Protein AF-0000000078587078 (afdb_homodimer)

Solvent-accessible surface area (backbone atoms only — not comparable to full-atom values): 9819 Å² total; per-residue (Å²): 112,42,38,38,27,34,33,58,56,72,45,43,67,45,70,65,42,45,52,52,47,54,57,50,47,64,71,68,67,45,47,34,34,34,36,31,28,26,34,14,86,58,66,44,80,47,73,45,94,84,58,29,36,40,41,34,35,34,24,43,98,86,47,47,40,4,23,31,38,38,34,42,56,86,47,61,82,29,54,73,47,77,46,68,77,47,33,44,28,24,39,35,36,31,56,45,61,125,112,42,39,38,28,33,33,58,56,73,44,44,68,45,70,65,40,43,51,51,45,54,58,49,47,64,72,69,66,41,44,34,33,34,36,31,29,28,34,15,86,58,64,44,78,48,73,47,95,85,59,29,38,39,40,36,36,34,25,42,97,85,48,44,39,4,21,32,38,38,33,49,48,87,45,63,83,31,55,73,48,77,45,67,79,47,33,44,28,26,39,34,37,32,57,44,61,125

pLDDT: mean 90.26, std 12.07, range [45.16, 98.56]

Foldseek 3Di:
DFFEEEDELLEQADPVSVVVVVVVCVVVDGQKYKYKFHLHQDWDWDADPQGKIKTWDHADPVSGMTIIMIGHDPQVVFWDDWDDPDSHDIDTDGRDDD/DFFEEEDELLEQADPVSVVVVVVVCVVVDGQKYKYKFHLHQDWDWDADPQGKTKTWDHAPPVSGMTIIMIGRDPQVVFWDDWDDPDSHDIDTDGRDDD

Radius of gyration: 15.42 Å; Cα contacts (8 Å, |Δi|>4): 517; chains: 2; bounding box: 43×39×33 Å

Nearest PDB structures (foldseek):
  2v0r-assembly2_B  TM=5.988E-01  e=9.730E-03  Homo sapiens
  8uw3-assembly1_A  TM=6.242E-01  e=3.300E-02  Homo sapiens
  8igi-assembly2_B  TM=6.785E-01  e=5.886E-02  Helicobacter pylori 26695
  5cfe-assembly1_A  TM=6.724E-01  e=1.358E-01  Bacillus subtilis subsp. subtilis str. 168
  2oap-assembly1_2  TM=5.029E-01  e=5.237E-01  Archaeoglobus fulgidus DSM 4304

Secondary structure (DSSP, 8-state):
-EEEEEEE-S---SHHHHHHHHHHHHHHT-SEEEEE----SS-EEEE-TTS-EEEE----TTS---EEEEE-SSGGGGEEEEEEEETTEEEEEE----/-EEEEEEE-S---SHHHHHHHHHHHHHHT-SEEEEE----SS-EEEE-TTS-EEEE----TTS---EEEEE-SSGGGGEEEEEEEETTEEEEEE----

InterPro domains:
  IPR036691 Endonuclease/exonuclease/phosphatase superfamily [SSF56219] (2-78)

Organism: NCBI:txid53326

Structure (mmCIF, N/CA/C/O backbone):
data_AF-0000000078587078-model_v1
#
loop_
_entity.id
_entity.type
_entity.pdbx_description
1 polymer 'Endonuclease/exonuclease/phosphatase domain-containing protein'
#
loop_
_atom_site.group_PDB
_atom_site.id
_atom_site.type_symbol
_atom_site.label_atom_id
_atom_site.label_alt_id
_atom_site.label_comp_id
_atom_site.label_asym_id
_atom_site.label_entity_id
_atom_site.label_seq_id
_atom_site.pdbx_PDB_ins_code
_atom_site.Cartn_x
_atom_site.Cartn_y
_atom_site.Cartn_z
_atom_site.occupancy
_atom_site.B_iso_or_equiv
_atom_site.auth_seq_id
_atom_site.auth_comp_id
_atom_site.auth_asym_id
_atom_site.auth_atom_id
_atom_site.pdbx_PDB_model_num
ATOM 1 N N . MET A 1 1 ? 17.062 3.178 -9.156 1 77.25 1 MET A N 1
ATOM 2 C CA . MET A 1 1 ? 15.742 3.654 -8.742 1 77.25 1 MET A CA 1
ATOM 3 C C . MET A 1 1 ? 14.781 2.488 -8.547 1 77.25 1 MET A C 1
ATOM 5 O O . MET A 1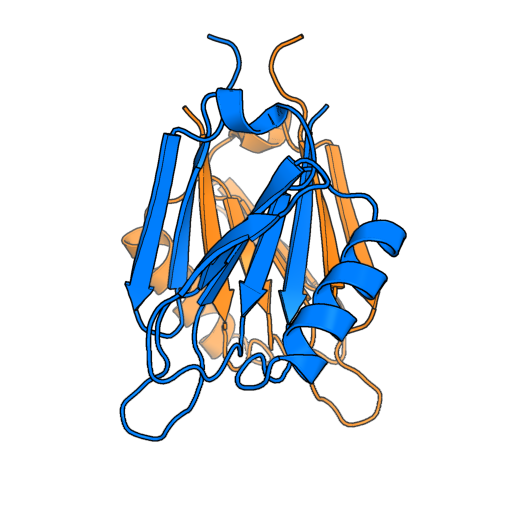 1 ? 14.844 1.497 -9.281 1 77.25 1 MET A O 1
ATOM 9 N N . MET A 1 2 ? 14.109 2.592 -7.457 1 82.75 2 MET A N 1
ATOM 10 C CA . MET A 1 2 ? 13.109 1.564 -7.195 1 82.75 2 MET A CA 1
ATOM 11 C C . MET A 1 2 ? 11.703 2.146 -7.266 1 82.75 2 MET A C 1
ATOM 13 O O . MET A 1 2 ? 11.445 3.225 -6.73 1 82.75 2 MET A O 1
ATOM 17 N N . THR A 1 3 ? 10.828 1.423 -8.078 1 89.81 3 THR A N 1
ATOM 18 C CA . THR A 1 3 ? 9.438 1.849 -8.203 1 89.81 3 THR A CA 1
ATOM 19 C C . THR A 1 3 ? 8.523 0.988 -7.332 1 89.81 3 THR A C 1
ATOM 21 O O . THR A 1 3 ? 8.492 -0.236 -7.477 1 89.81 3 THR A O 1
ATOM 24 N N . ILE A 1 4 ? 7.793 1.682 -6.453 1 90.81 4 ILE A N 1
ATOM 25 C CA . ILE A 1 4 ? 6.875 0.985 -5.562 1 90.81 4 ILE A CA 1
ATOM 26 C C . ILE A 1 4 ? 5.449 1.479 -5.801 1 90.81 4 ILE A C 1
ATOM 28 O O . ILE A 1 4 ? 5.219 2.682 -5.945 1 90.81 4 ILE A O 1
ATOM 32 N N . CYS A 1 5 ? 4.496 0.54 -5.867 1 94.69 5 CYS A N 1
ATOM 33 C CA . CYS A 1 5 ? 3.102 0.92 -6.074 1 94.69 5 CYS A CA 1
ATOM 34 C C . CYS A 1 5 ? 2.219 0.384 -4.953 1 94.69 5 CYS A C 1
ATOM 36 O O . CYS A 1 5 ? 2.547 -0.628 -4.328 1 94.69 5 CYS A O 1
ATOM 38 N N . THR A 1 6 ? 1.211 1.109 -4.664 1 96.75 6 THR A N 1
ATOM 39 C CA . THR A 1 6 ? 0.095 0.567 -3.896 1 96.75 6 THR A CA 1
ATOM 40 C C . THR A 1 6 ? -1.095 0.276 -4.809 1 96.75 6 THR A C 1
ATOM 42 O O . THR A 1 6 ? -1.364 1.028 -5.746 1 96.75 6 THR A O 1
ATOM 45 N N . PHE A 1 7 ? -1.77 -0.79 -4.523 1 97.25 7 PHE A N 1
ATOM 46 C CA . PHE A 1 7 ? -2.883 -1.215 -5.363 1 97.25 7 PHE A CA 1
ATOM 47 C C . PHE A 1 7 ? -4.016 -1.785 -4.516 1 97.25 7 PHE A C 1
ATOM 49 O O . PHE A 1 7 ? -3.834 -2.793 -3.828 1 97.25 7 PHE A O 1
ATOM 56 N N . ASN A 1 8 ? -5.094 -1.09 -4.477 1 97.5 8 ASN A N 1
ATOM 57 C CA . ASN A 1 8 ? -6.305 -1.699 -3.939 1 97.5 8 ASN A CA 1
ATOM 58 C C . ASN A 1 8 ? -6.895 -2.723 -4.906 1 97.5 8 ASN A C 1
ATOM 60 O O . ASN A 1 8 ? -7.484 -2.354 -5.922 1 97.5 8 ASN A O 1
ATOM 64 N N . ALA A 1 9 ? -6.789 -3.951 -4.527 1 97.44 9 ALA A N 1
ATOM 65 C CA . ALA A 1 9 ? -7.078 -5.043 -5.457 1 97.44 9 ALA A CA 1
ATOM 66 C C . ALA A 1 9 ? -8.562 -5.375 -5.469 1 97.44 9 ALA A C 1
ATOM 68 O O . ALA A 1 9 ? -9.031 -6.145 -6.312 1 97.44 9 ALA A O 1
ATOM 69 N N . LEU A 1 10 ? -9.352 -4.852 -4.523 1 95.75 10 LEU A N 1
ATOM 70 C CA . LEU A 1 10 ? -10.781 -5.094 -4.348 1 95.75 10 LEU A CA 1
ATOM 71 C C . LEU A 1 10 ? -11.031 -6.512 -3.84 1 95.75 10 LEU A C 1
ATOM 73 O O . LEU A 1 10 ? -11.727 -6.703 -2.844 1 95.75 10 LEU A O 1
ATOM 77 N N . THR A 1 11 ? -10.547 -7.52 -4.523 1 97.44 11 THR A N 1
ATOM 78 C CA . THR A 1 11 ? -10.602 -8.906 -4.07 1 97.44 11 THR A CA 1
ATOM 79 C C . THR A 1 11 ? -9.547 -9.75 -4.781 1 97.44 11 THR A C 1
ATOM 81 O O . THR A 1 11 ? -9.273 -9.539 -5.965 1 97.44 11 THR A O 1
ATOM 84 N N . LEU A 1 12 ? -8.969 -10.727 -4.012 1 98.25 12 LEU A N 1
ATOM 85 C CA . LEU A 1 12 ? -8.055 -11.711 -4.59 1 98.25 12 LEU A CA 1
ATOM 86 C C . LEU A 1 12 ? -8.391 -13.109 -4.094 1 98.25 12 LEU A C 1
ATOM 88 O O . LEU A 1 12 ? -7.496 -13.922 -3.848 1 98.25 12 LEU A O 1
ATOM 92 N N . VAL A 1 13 ? -9.625 -13.312 -3.932 1 97.44 13 VAL A N 1
ATOM 93 C CA . VAL A 1 13 ? -10.094 -14.57 -3.369 1 97.44 13 VAL A CA 1
ATOM 94 C C . VAL A 1 13 ? -9.984 -15.672 -4.418 1 97.44 13 VAL A C 1
ATOM 96 O O . VAL A 1 13 ? -9.586 -16.797 -4.102 1 97.44 13 VAL A O 1
ATOM 99 N N . SER A 1 14 ? -10.258 -15.359 -5.637 1 97.31 14 SER A N 1
ATOM 100 C CA . SER A 1 14 ? -10.328 -16.375 -6.672 1 97.31 14 SER A CA 1
ATOM 101 C C . SER A 1 14 ? -9.062 -16.406 -7.52 1 97.31 14 SER A C 1
ATOM 103 O O . SER A 1 14 ? -8.328 -15.414 -7.566 1 97.31 14 SER A O 1
ATOM 105 N N . GLU A 1 15 ? -8.898 -17.531 -8.234 1 96.31 15 GLU A N 1
ATOM 106 C CA . GLU A 1 15 ? -7.797 -17.625 -9.195 1 96.31 15 GLU A CA 1
ATOM 107 C C . GLU A 1 15 ? -7.957 -16.594 -10.312 1 96.31 15 GLU A C 1
ATOM 109 O O . GLU A 1 15 ? -6.973 -16.016 -10.773 1 96.31 15 GLU A O 1
ATOM 114 N N . ALA A 1 16 ? -9.125 -16.406 -10.672 1 97.56 16 ALA A N 1
ATOM 115 C CA . ALA A 1 16 ? -9.398 -15.445 -11.734 1 97.56 16 ALA A CA 1
ATOM 116 C C . ALA A 1 16 ? -8.969 -14.039 -11.32 1 97.56 16 ALA A C 1
ATOM 118 O O . ALA A 1 16 ? -8.398 -13.297 -12.117 1 97.56 16 ALA A O 1
ATOM 119 N N . SER A 1 17 ? -9.32 -13.672 -10.102 1 97.75 17 SER A N 1
ATOM 120 C CA . SER A 1 17 ? -8.93 -12.344 -9.641 1 97.75 17 SER A CA 1
ATOM 121 C C . SER A 1 17 ? -7.418 -12.219 -9.516 1 97.75 17 SER A C 1
ATOM 123 O O . SER A 1 17 ? -6.859 -11.141 -9.734 1 97.75 17 SER A O 1
ATOM 125 N N . ILE A 1 18 ? -6.73 -13.258 -9.203 1 97.5 18 ILE A N 1
ATOM 126 C CA . ILE A 1 18 ? -5.273 -13.25 -9.133 1 97.5 18 ILE A CA 1
ATOM 127 C C . ILE A 1 18 ? -4.695 -13.109 -10.539 1 97.5 18 ILE A C 1
ATOM 129 O O . ILE A 1 18 ? -3.742 -12.359 -10.75 1 97.5 18 ILE A O 1
ATOM 133 N N . GLU A 1 19 ? -5.266 -13.844 -11.445 1 96.56 19 GLU A N 1
ATOM 134 C CA . GLU A 1 19 ? -4.828 -13.703 -12.828 1 96.56 19 GLU A CA 1
ATOM 135 C C . GLU A 1 19 ? -5.008 -12.266 -13.32 1 96.56 19 GLU A C 1
ATOM 137 O O . GLU A 1 19 ? -4.137 -11.719 -14 1 96.56 19 GLU A O 1
ATOM 142 N N . ASP A 1 20 ? -6.117 -11.703 -12.984 1 97 20 ASP A N 1
ATOM 143 C CA . ASP A 1 20 ? -6.371 -10.312 -13.336 1 97 20 ASP A CA 1
ATOM 144 C C . ASP A 1 20 ? -5.32 -9.391 -12.727 1 97 20 ASP A C 1
ATOM 146 O O . ASP A 1 20 ? -4.84 -8.461 -13.383 1 97 20 ASP A O 1
ATOM 150 N N . LEU A 1 21 ? -4.992 -9.609 -11.484 1 97.06 21 LEU A N 1
ATOM 151 C CA . LEU A 1 21 ? -3.93 -8.852 -10.836 1 97.06 21 LEU A CA 1
ATOM 152 C C . LEU A 1 21 ? -2.631 -8.938 -11.633 1 97.06 21 LEU A C 1
ATOM 154 O O . LEU A 1 21 ? -1.973 -7.926 -11.875 1 97.06 21 LEU A O 1
ATOM 158 N N . MET A 1 22 ? -2.277 -10.117 -12.039 1 94.69 22 MET A N 1
ATOM 159 C CA . MET A 1 22 ? -1.015 -10.32 -12.734 1 94.69 22 MET A CA 1
ATOM 160 C C . MET A 1 22 ? -1.001 -9.562 -14.062 1 94.69 22 MET A C 1
ATOM 162 O O . MET A 1 22 ? 0.011 -8.969 -14.43 1 94.69 22 MET A O 1
ATOM 166 N N . VAL A 1 23 ? -2.096 -9.625 -14.711 1 94.31 23 VAL A N 1
ATOM 167 C CA . VAL A 1 23 ? -2.205 -8.906 -15.977 1 94.31 23 VAL A CA 1
ATOM 168 C C . VAL A 1 23 ? -2.053 -7.406 -15.727 1 94.31 23 VAL A C 1
ATOM 170 O O . VAL A 1 23 ? -1.302 -6.727 -16.422 1 94.31 23 VAL A O 1
ATOM 173 N N . GLN A 1 24 ? -2.717 -6.883 -14.742 1 94.19 24 GLN A N 1
ATOM 174 C CA . GLN A 1 2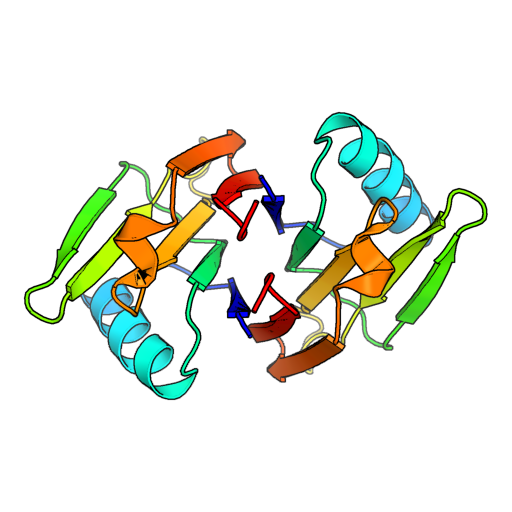4 ? -2.652 -5.461 -14.422 1 94.19 24 GLN A CA 1
ATOM 175 C C . GLN A 1 24 ? -1.26 -5.07 -13.93 1 94.19 24 GLN A C 1
ATOM 177 O O . GLN A 1 24 ? -0.742 -4.012 -14.297 1 94.19 24 GLN A O 1
ATOM 182 N N . ALA A 1 25 ? -0.667 -5.902 -13.094 1 92.94 25 ALA A N 1
ATOM 183 C CA . ALA A 1 25 ? 0.655 -5.637 -12.539 1 92.94 25 ALA A CA 1
ATOM 184 C C . ALA A 1 25 ? 1.687 -5.434 -13.641 1 92.94 25 ALA A C 1
ATOM 186 O O . ALA A 1 25 ? 2.568 -4.578 -13.531 1 92.94 25 ALA A O 1
ATOM 187 N N . ARG A 1 26 ? 1.598 -6.156 -14.633 1 90.5 26 ARG A N 1
ATOM 188 C CA . ARG A 1 26 ? 2.537 -6.055 -15.75 1 90.5 26 ARG A CA 1
ATOM 189 C C . ARG A 1 26 ? 2.369 -4.734 -16.484 1 90.5 26 ARG A C 1
ATOM 191 O O . ARG A 1 26 ? 3.342 -4.168 -16.984 1 90.5 26 ARG A O 1
ATOM 198 N N . LYS A 1 27 ? 1.173 -4.281 -16.484 1 92.38 27 LYS A N 1
ATOM 199 C CA . LYS A 1 27 ? 0.91 -2.994 -17.109 1 92.38 27 LYS A CA 1
ATOM 200 C C . LYS A 1 27 ? 1.407 -1.84 -16.25 1 92.38 27 LYS A C 1
ATOM 202 O O . LYS A 1 27 ? 1.85 -0.813 -16.766 1 92.38 27 LYS A O 1
ATOM 207 N N . ILE A 1 28 ? 1.292 -1.986 -14.977 1 88.56 28 ILE A N 1
ATOM 208 C CA . ILE A 1 28 ? 1.693 -0.953 -14.023 1 88.56 28 ILE A CA 1
ATOM 209 C C . ILE A 1 28 ? 3.215 -0.826 -14.016 1 88.56 28 ILE A C 1
ATOM 211 O O . ILE A 1 28 ? 3.752 0.271 -13.844 1 88.56 28 ILE A O 1
ATOM 215 N N . SER A 1 29 ? 3.986 -1.862 -14.211 1 88 29 SER A N 1
ATOM 216 C CA . SER A 1 29 ? 5.438 -1.94 -14.336 1 88 29 SER A CA 1
ATOM 217 C C . SER A 1 29 ? 6.137 -1.363 -13.109 1 88 29 SER A C 1
ATOM 219 O O . SER A 1 29 ? 6.918 -0.418 -13.219 1 88 29 SER A O 1
ATOM 221 N N . CYS A 1 30 ? 5.844 -1.944 -11.977 1 91.06 30 CYS A N 1
ATOM 222 C CA . CYS A 1 30 ? 6.516 -1.581 -10.734 1 91.06 30 CYS A CA 1
ATOM 223 C C . CYS A 1 30 ? 7.379 -2.73 -10.227 1 91.06 30 CYS A C 1
ATOM 225 O O . CYS A 1 30 ? 7.121 -3.893 -10.539 1 91.06 30 CYS A O 1
ATOM 227 N N . ASP A 1 31 ? 8.406 -2.301 -9.438 1 90 31 ASP A N 1
ATOM 228 C CA . ASP A 1 31 ? 9.273 -3.32 -8.852 1 90 31 ASP A CA 1
ATOM 229 C C . ASP A 1 31 ? 8.57 -4.062 -7.719 1 90 31 ASP A C 1
ATOM 231 O O . ASP A 1 31 ? 8.727 -5.273 -7.574 1 90 31 ASP A O 1
ATOM 235 N N . VAL A 1 32 ? 7.836 -3.338 -6.91 1 92 32 VAL A N 1
ATOM 236 C CA . VAL A 1 32 ? 7.094 -3.869 -5.773 1 92 32 VAL A CA 1
ATOM 237 C C . VAL A 1 32 ? 5.691 -3.266 -5.742 1 92 32 VAL A C 1
ATOM 239 O O . VAL A 1 32 ? 5.523 -2.061 -5.938 1 92 32 VAL A O 1
ATOM 242 N N . ILE A 1 33 ? 4.699 -4.125 -5.547 1 95.12 33 ILE A N 1
ATOM 243 C CA . ILE A 1 33 ? 3.324 -3.65 -5.422 1 95.12 33 ILE A CA 1
ATOM 244 C C . ILE A 1 33 ? 2.754 -4.07 -4.066 1 95.12 33 ILE A C 1
ATOM 246 O O . ILE A 1 33 ? 2.602 -5.262 -3.793 1 95.12 33 ILE A O 1
ATOM 250 N N . GLY A 1 34 ? 2.48 -3.072 -3.184 1 96.38 34 GLY A N 1
ATOM 251 C CA . GLY A 1 34 ? 1.689 -3.338 -1.992 1 96.38 34 GLY A CA 1
ATOM 252 C C . GLY A 1 34 ? 0.208 -3.49 -2.281 1 96.38 34 GLY A C 1
ATOM 253 O O . GLY A 1 34 ? -0.393 -2.635 -2.936 1 96.38 34 GLY A O 1
ATOM 254 N N . LEU A 1 35 ? -0.365 -4.516 -1.8 1 98.12 35 LEU A N 1
ATOM 255 C CA . LEU A 1 35 ? -1.751 -4.852 -2.107 1 98.12 35 LEU A CA 1
ATOM 256 C C . LEU A 1 35 ? -2.639 -4.676 -0.879 1 98.12 35 LEU A C 1
ATOM 258 O O . LEU A 1 35 ? -2.227 -4.988 0.24 1 98.12 35 LEU A O 1
ATOM 262 N N . THR A 1 36 ? -3.863 -4.191 -1.101 1 98.31 36 THR A N 1
ATOM 263 C CA . THR A 1 36 ? -4.871 -4.121 -0.05 1 98.31 36 THR A CA 1
ATOM 264 C C . THR A 1 36 ? -6.211 -4.652 -0.552 1 98.31 36 THR A C 1
ATOM 266 O O . THR A 1 36 ? -6.391 -4.867 -1.753 1 98.31 36 THR A O 1
ATOM 269 N N . GLU A 1 37 ? -7.133 -4.93 0.363 1 97.88 37 GLU A N 1
ATOM 270 C CA . GLU A 1 37 ? -8.453 -5.484 0.081 1 97.88 37 GLU A CA 1
ATOM 271 C C . GLU A 1 37 ? -8.344 -6.785 -0.712 1 97.88 37 GLU A C 1
ATOM 273 O O . GLU A 1 37 ? -9.008 -6.945 -1.737 1 97.88 37 GLU A O 1
ATOM 278 N N . THR A 1 38 ? -7.473 -7.664 -0.265 1 98.5 38 THR A N 1
ATOM 279 C CA . THR A 1 38 ? -7.328 -8.953 -0.935 1 98.5 38 THR A CA 1
ATOM 280 C C . THR A 1 38 ? -8.477 -9.883 -0.568 1 98.5 38 THR A C 1
ATOM 282 O O . THR A 1 38 ? -8.828 -10.781 -1.34 1 98.5 38 THR A O 1
ATOM 285 N N . ARG A 1 39 ? -9.016 -9.789 0.642 1 98.38 39 ARG A N 1
ATOM 286 C CA . ARG A 1 39 ? -10.227 -10.43 1.146 1 98.38 39 ARG A CA 1
ATOM 287 C C . ARG A 1 39 ? -10.062 -11.945 1.2 1 98.38 39 ARG A C 1
ATOM 289 O O . ARG A 1 39 ? -11.047 -12.688 1.128 1 98.38 39 ARG A O 1
ATOM 296 N N . ARG A 1 40 ? -8.805 -12.297 1.399 1 97.75 40 ARG A N 1
ATOM 297 C CA . ARG A 1 40 ? -8.539 -13.727 1.441 1 97.75 40 ARG A CA 1
ATOM 298 C C . ARG A 1 40 ? -8.727 -14.281 2.85 1 97.75 40 ARG A C 1
ATOM 300 O O . ARG A 1 40 ? -8.32 -13.648 3.83 1 97.75 40 ARG A O 1
ATOM 307 N N . HIS A 1 41 ? -9.273 -15.461 2.887 1 97.12 41 HIS A N 1
ATOM 308 C CA . HIS A 1 41 ? -9.438 -16.109 4.184 1 97.12 41 HIS A CA 1
ATOM 309 C C . HIS A 1 41 ? -8.211 -16.938 4.539 1 97.12 41 HIS A C 1
ATOM 311 O O . HIS A 1 41 ? -7.957 -17.203 5.719 1 97.12 41 HIS A O 1
ATOM 317 N N . ARG A 1 42 ? -7.516 -17.391 3.559 1 97.25 42 ARG A N 1
ATOM 318 C CA . ARG A 1 42 ? -6.293 -18.172 3.742 1 97.25 42 ARG A CA 1
ATOM 319 C C . ARG A 1 42 ? -5.098 -17.469 3.111 1 97.25 42 ARG A C 1
ATOM 321 O O . ARG A 1 42 ? -5.211 -16.891 2.031 1 97.25 42 ARG A O 1
ATOM 328 N N . PRO A 1 43 ? -3.988 -17.5 3.848 1 97.38 43 PRO A N 1
ATOM 329 C CA . PRO A 1 43 ? -2.811 -16.875 3.248 1 97.38 43 PRO A CA 1
ATOM 330 C C . PRO A 1 43 ? -2.344 -17.578 1.979 1 97.38 43 PRO A C 1
ATOM 332 O O . PRO A 1 43 ? -2.709 -18.734 1.746 1 97.38 43 PRO A O 1
ATOM 335 N N . LEU A 1 44 ? -1.584 -16.859 1.128 1 96.94 44 LEU A N 1
ATOM 336 C CA . LEU A 1 44 ? -1.034 -17.422 -0.101 1 96.94 44 LEU A CA 1
ATOM 337 C C . LEU A 1 44 ? 0.404 -16.969 -0.314 1 96.94 44 LEU A C 1
ATOM 339 O O . LEU A 1 44 ? 0.712 -15.789 -0.15 1 96.94 44 LEU A O 1
ATOM 343 N N . ASN A 1 45 ? 1.325 -17.859 -0.502 1 94.62 45 ASN A N 1
ATOM 344 C CA . ASN A 1 45 ? 2.656 -17.594 -1.045 1 94.62 45 ASN A CA 1
ATOM 345 C C . ASN A 1 45 ? 2.871 -18.344 -2.363 1 94.62 45 ASN A C 1
ATOM 347 O O . ASN A 1 45 ? 2.805 -19.562 -2.408 1 94.62 45 ASN A O 1
ATOM 351 N N . ALA A 1 46 ? 3.084 -17.547 -3.359 1 92.81 46 ALA A N 1
ATOM 352 C CA . ALA A 1 46 ? 3.203 -18.172 -4.68 1 92.81 46 ALA A CA 1
ATOM 353 C C . ALA A 1 46 ? 4.3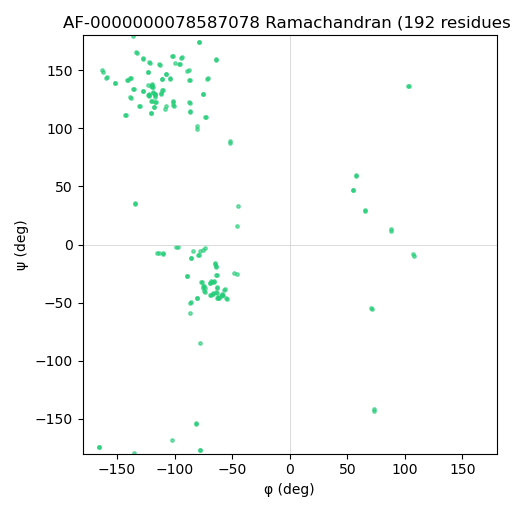44 -17.547 -5.477 1 92.81 46 ALA A C 1
ATOM 355 O O . ALA A 1 46 ? 4.602 -16.344 -5.359 1 92.81 46 ALA A O 1
ATOM 356 N N . THR A 1 47 ? 5.043 -18.375 -6.242 1 91 47 THR A N 1
ATOM 357 C CA . THR A 1 47 ? 6.008 -17.938 -7.242 1 91 47 THR A CA 1
ATOM 358 C C . THR A 1 47 ? 5.57 -18.359 -8.641 1 91 47 THR A C 1
ATOM 360 O O . THR A 1 47 ? 5.273 -19.531 -8.883 1 91 47 THR A O 1
ATOM 363 N N . PHE A 1 48 ? 5.547 -17.422 -9.43 1 89.19 48 PHE A N 1
ATOM 364 C CA . PHE A 1 48 ? 5.086 -17.688 -10.789 1 89.19 48 PHE A CA 1
ATOM 365 C C . PHE A 1 48 ? 6.262 -18 -11.711 1 89.19 48 PHE A C 1
ATOM 367 O O . PHE A 1 48 ? 7.406 -17.672 -11.391 1 89.19 48 PHE A O 1
ATOM 374 N N . ASP A 1 49 ? 5.961 -18.625 -12.852 1 86.56 49 ASP A N 1
ATOM 375 C CA . ASP A 1 49 ? 7 -19.047 -13.789 1 86.56 49 ASP A CA 1
ATOM 376 C C . ASP A 1 49 ? 7.738 -17.828 -14.359 1 86.56 49 ASP A C 1
ATOM 378 O O . ASP A 1 49 ? 8.922 -17.922 -14.703 1 86.56 49 ASP A O 1
ATOM 382 N N . THR A 1 50 ? 7.078 -16.766 -14.375 1 84.56 50 THR A N 1
ATOM 383 C CA . THR A 1 50 ? 7.648 -15.539 -14.945 1 84.56 50 THR A CA 1
ATOM 384 C C . THR A 1 50 ? 8.602 -14.883 -13.953 1 84.56 50 THR A C 1
ATOM 386 O O . THR A 1 50 ? 9.289 -13.914 -14.297 1 84.56 50 THR A O 1
ATOM 389 N N . GLY A 1 51 ? 8.688 -15.312 -12.703 1 84.38 51 GLY A N 1
ATOM 390 C CA . GLY A 1 51 ? 9.617 -14.812 -11.711 1 84.38 51 GLY A CA 1
ATOM 391 C C . GLY A 1 51 ? 8.961 -13.945 -10.648 1 84.38 51 GLY A C 1
ATOM 392 O O . GLY A 1 51 ? 9.578 -13.609 -9.641 1 84.38 51 GLY A O 1
ATOM 393 N N . GLU A 1 52 ? 7.684 -13.625 -10.859 1 90.06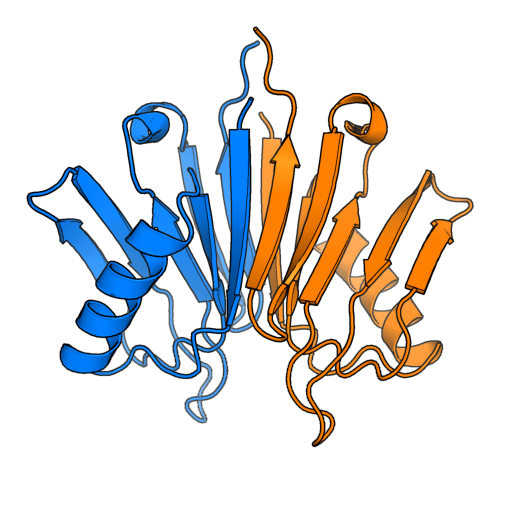 52 GLU A N 1
ATOM 394 C CA . GLU A 1 52 ? 6.973 -12.82 -9.875 1 90.06 52 GLU A CA 1
ATOM 395 C C . GLU A 1 52 ? 6.672 -13.625 -8.617 1 90.06 52 GLU A C 1
ATOM 397 O O . GLU A 1 52 ? 6.398 -14.828 -8.695 1 90.06 52 GLU A O 1
ATOM 402 N N . GLU A 1 53 ? 6.758 -12.977 -7.469 1 92.12 53 GLU A N 1
ATOM 403 C CA . GLU A 1 53 ? 6.391 -13.586 -6.191 1 92.12 53 GLU A CA 1
ATOM 404 C C . GLU A 1 53 ? 5.242 -12.828 -5.531 1 92.12 53 GLU A C 1
ATOM 406 O O . GLU A 1 53 ? 5.266 -11.594 -5.453 1 92.12 53 GLU A O 1
ATOM 411 N N . LEU A 1 54 ? 4.305 -13.625 -5.129 1 94.81 54 LEU A N 1
ATOM 412 C CA . LEU A 1 54 ? 3.096 -13.062 -4.535 1 94.81 54 LEU A CA 1
ATOM 413 C C . LEU A 1 54 ? 2.902 -13.57 -3.109 1 94.81 54 LEU A C 1
ATOM 415 O O . LEU A 1 54 ? 2.893 -14.781 -2.877 1 94.81 54 LEU A O 1
ATOM 419 N N . PHE A 1 55 ? 2.807 -12.625 -2.152 1 96.38 55 PHE A N 1
ATOM 420 C CA . PHE A 1 55 ? 2.459 -12.938 -0.771 1 96.38 55 PHE A CA 1
ATOM 421 C C . PHE A 1 55 ? 1.136 -12.281 -0.386 1 96.38 55 PHE A C 1
ATOM 423 O O . PHE A 1 55 ? 0.975 -11.07 -0.515 1 96.38 55 PHE A O 1
ATOM 430 N N . LEU A 1 56 ? 0.156 -13.07 0.046 1 97.94 56 LEU A N 1
ATOM 431 C CA . LEU A 1 56 ? -1.137 -12.57 0.493 1 97.94 56 LEU A CA 1
ATOM 432 C C . LEU A 1 56 ? -1.425 -13 1.927 1 97.94 56 LEU A C 1
ATOM 434 O O . LEU A 1 56 ? -1.316 -14.188 2.256 1 97.94 56 LEU A O 1
ATOM 438 N N . GLY A 1 57 ? -1.768 -12 2.766 1 98.06 57 GLY A N 1
ATOM 439 C CA . GLY A 1 57 ? -2.262 -12.312 4.098 1 98.06 57 GLY A CA 1
ATOM 440 C C . GLY A 1 57 ? -3.732 -12.68 4.117 1 98.06 57 GLY A C 1
ATOM 441 O O . GLY A 1 57 ? -4.254 -13.234 3.145 1 98.06 57 GLY A O 1
ATOM 442 N N . THR A 1 58 ? -4.324 -12.422 5.34 1 98 58 THR A N 1
ATOM 443 C CA . THR A 1 58 ? -5.719 -12.82 5.492 1 98 58 THR A CA 1
ATOM 444 C C . THR A 1 58 ? -6.586 -11.609 5.836 1 98 58 THR A C 1
ATOM 446 O O . THR A 1 58 ? -6.102 -10.633 6.402 1 98 58 THR A O 1
ATOM 449 N N . CYS A 1 59 ? -7.859 -11.789 5.5 1 97.81 59 CYS A N 1
ATOM 450 C CA . CYS A 1 59 ? -8.852 -10.773 5.84 1 97.81 59 CYS A CA 1
ATOM 451 C C . CYS A 1 59 ? -9.258 -10.883 7.305 1 97.81 59 CYS A C 1
ATOM 453 O O . CYS A 1 59 ? -8.766 -11.75 8.031 1 97.81 59 CYS A O 1
ATOM 455 N N . ASP A 1 60 ? -10.039 -9.961 7.711 1 96.5 60 ASP A N 1
ATOM 456 C CA . ASP A 1 60 ? -10.539 -10.023 9.086 1 96.5 60 ASP A CA 1
ATOM 457 C C . ASP A 1 60 ? -11.672 -11.047 9.211 1 96.5 60 ASP A C 1
ATOM 459 O O . ASP A 1 60 ? -11.945 -11.797 8.266 1 96.5 60 ASP A O 1
ATOM 463 N N . SER A 1 61 ? -12.266 -11.164 10.383 1 94.38 61 SER A N 1
ATOM 464 C CA . SER A 1 61 ? -13.266 -12.195 10.664 1 94.38 61 SER A CA 1
ATOM 465 C C . SER A 1 61 ? -14.5 -12.008 9.797 1 94.38 61 SER A C 1
ATOM 467 O O . SER A 1 61 ? -15.273 -12.953 9.602 1 94.38 61 SER A O 1
ATOM 469 N N . ARG A 1 62 ? -14.75 -10.898 9.242 1 95.44 62 ARG A N 1
ATOM 470 C CA . ARG A 1 62 ? -15.922 -10.617 8.414 1 95.44 62 ARG A CA 1
ATOM 471 C C . ARG A 1 62 ? -15.594 -10.75 6.934 1 95.44 62 ARG A C 1
ATOM 473 O O . ARG A 1 62 ? -16.422 -10.461 6.078 1 95.44 62 ARG A O 1
ATOM 480 N N . GLY A 1 63 ? -14.359 -11.031 6.699 1 95.94 63 GLY A N 1
ATOM 481 C CA . GLY A 1 63 ? -13.93 -11.188 5.316 1 95.94 63 GLY A CA 1
ATOM 482 C C . GLY A 1 63 ? -13.508 -9.875 4.676 1 95.94 63 GLY A C 1
ATOM 483 O O . GLY A 1 63 ? -13.445 -9.773 3.449 1 95.94 63 GLY A O 1
ATOM 484 N N . ALA A 1 64 ? -13.328 -8.891 5.484 1 95.75 64 ALA A N 1
ATOM 485 C CA . ALA A 1 64 ? -12.953 -7.57 4.988 1 95.75 64 ALA A CA 1
ATOM 486 C C . ALA A 1 64 ? -11.438 -7.375 5.055 1 95.75 64 ALA A C 1
ATOM 488 O O . ALA A 1 64 ? -10.75 -8.07 5.805 1 95.75 64 ALA A O 1
ATOM 489 N N . ASP A 1 65 ? -10.883 -6.5 4.23 1 97.62 65 ASP A N 1
ATOM 490 C CA . ASP A 1 65 ? -9.484 -6.074 4.223 1 97.62 65 ASP A CA 1
ATOM 491 C C . ASP A 1 65 ? -8.586 -7.172 3.664 1 97.62 65 ASP A C 1
ATOM 493 O O . ASP A 1 65 ? -8.891 -7.77 2.629 1 97.62 65 ASP A O 1
ATOM 497 N N . GLY A 1 66 ? -7.406 -7.27 4.262 1 98.38 66 GLY A N 1
ATOM 498 C CA . GLY A 1 66 ? -6.371 -8.156 3.752 1 98.38 66 GLY A CA 1
ATOM 499 C C . GLY A 1 66 ? -5.266 -7.422 3.016 1 98.38 66 GLY A C 1
ATOM 500 O O . GLY A 1 66 ? -5.539 -6.543 2.193 1 98.38 66 GLY A O 1
ATOM 501 N N . VAL A 1 67 ? -4.07 -7.805 3.287 1 98.56 67 VAL A N 1
ATOM 502 C CA . VAL A 1 67 ? -2.928 -7.141 2.67 1 98.56 67 VAL A CA 1
ATOM 503 C C . VAL A 1 67 ? -2.016 -8.18 2.021 1 98.56 67 VAL A C 1
ATOM 505 O O . VAL A 1 67 ? -2.107 -9.367 2.326 1 98.56 67 VAL A O 1
ATOM 508 N N . GLY A 1 68 ? -1.186 -7.734 1.096 1 97.94 68 GLY A N 1
ATOM 509 C CA . GLY A 1 68 ? -0.197 -8.562 0.422 1 97.94 68 GLY A CA 1
ATOM 510 C C . GLY A 1 68 ? 0.844 -7.754 -0.329 1 97.94 68 GLY A C 1
ATOM 511 O O . GLY A 1 68 ? 0.889 -6.527 -0.214 1 97.94 68 GLY A O 1
ATOM 512 N N . VAL A 1 69 ? 1.681 -8.5 -1.043 1 96.44 69 VAL A N 1
ATOM 513 C CA . VAL A 1 69 ? 2.721 -7.832 -1.821 1 96.44 69 VAL A CA 1
ATOM 514 C C . VAL A 1 69 ? 3.086 -8.688 -3.033 1 96.44 69 VAL A C 1
ATOM 516 O O . VAL A 1 69 ? 3.084 -9.914 -2.957 1 96.44 69 VAL A O 1
ATOM 519 N N . LEU A 1 70 ? 3.27 -8.039 -4.113 1 94.94 70 LEU A N 1
ATOM 520 C CA . LEU A 1 70 ? 3.729 -8.664 -5.348 1 94.94 70 LEU A CA 1
ATOM 521 C C . LEU A 1 70 ? 5.082 -8.102 -5.766 1 94.94 70 LEU A C 1
ATOM 523 O O . LEU A 1 70 ? 5.242 -6.887 -5.898 1 94.94 70 LEU A O 1
ATOM 527 N N . PHE A 1 71 ? 6.008 -9 -6.035 1 90.69 71 PHE A N 1
ATOM 528 C CA . PHE A 1 71 ? 7.332 -8.656 -6.527 1 90.69 71 PHE A CA 1
ATOM 529 C C . PHE A 1 71 ? 7.484 -9.039 -7.992 1 90.69 71 PHE A C 1
ATOM 531 O O . PHE A 1 71 ? 7.184 -10.172 -8.375 1 90.69 71 PHE A O 1
ATOM 538 N N . ASN A 1 72 ? 7.672 -8.195 -8.797 1 81.5 72 ASN A N 1
ATOM 539 C CA . ASN A 1 72 ? 7.809 -8.531 -10.211 1 81.5 72 ASN A CA 1
ATOM 540 C C . ASN A 1 72 ? 9.195 -9.102 -10.516 1 81.5 72 ASN A C 1
ATOM 542 O O . ASN A 1 72 ? 9.32 -10.086 -11.242 1 81.5 72 ASN A O 1
ATOM 546 N N . ARG A 1 73 ? 10.305 -8.305 -10.773 1 63.41 73 ARG A N 1
ATOM 547 C CA . ARG A 1 73 ? 11.586 -8.828 -11.242 1 63.41 73 ARG A CA 1
ATOM 548 C C . ARG A 1 73 ? 12.594 -8.906 -10.102 1 63.41 73 ARG A C 1
ATOM 550 O O . ARG A 1 73 ? 12.273 -8.57 -8.961 1 63.41 73 ARG A O 1
ATOM 557 N N . ASN A 1 74 ? 13.891 -9.133 -10.438 1 57.41 74 ASN A N 1
ATOM 558 C CA . ASN A 1 74 ? 15.086 -9.547 -9.711 1 57.41 74 ASN A CA 1
ATOM 559 C C . ASN A 1 74 ? 15.242 -8.773 -8.398 1 57.41 74 ASN A C 1
ATOM 561 O O . ASN A 1 74 ? 16.344 -8.656 -7.875 1 57.41 74 ASN A O 1
ATOM 565 N N . LEU A 1 75 ? 14.219 -8.219 -8.094 1 55.25 75 LEU A N 1
ATOM 566 C CA . LEU A 1 75 ? 14.484 -7.492 -6.859 1 55.25 75 LEU A CA 1
ATOM 567 C C . LEU A 1 75 ? 14.336 -8.406 -5.648 1 55.25 75 LEU A C 1
ATOM 569 O O . LEU A 1 75 ? 14.602 -7.996 -4.52 1 55.25 75 LEU A O 1
ATOM 573 N N . ALA A 1 76 ? 13.891 -9.609 -5.977 1 54.62 76 ALA A N 1
ATOM 574 C CA . ALA A 1 76 ? 13.758 -10.555 -4.871 1 54.62 76 ALA A CA 1
ATOM 575 C C . ALA A 1 76 ? 15.016 -10.57 -4.012 1 54.62 76 ALA A C 1
ATOM 577 O O . ALA A 1 76 ? 14.945 -10.727 -2.789 1 54.62 76 ALA A O 1
ATOM 578 N N . MET A 1 77 ? 15.992 -10.18 -4.707 1 55.25 77 MET A N 1
ATOM 579 C CA . MET A 1 77 ? 17.219 -10.258 -3.912 1 55.25 77 MET A CA 1
ATOM 580 C C . MET A 1 77 ? 17.281 -9.117 -2.896 1 55.25 77 MET A C 1
ATOM 582 O O . MET A 1 77 ? 18.016 -9.203 -1.911 1 55.25 77 MET A O 1
ATOM 586 N N . ASN A 1 78 ? 16.281 -8.312 -3.066 1 63.03 78 ASN A N 1
ATOM 587 C CA . ASN A 1 78 ? 16.391 -7.172 -2.166 1 63.03 78 ASN A CA 1
ATOM 588 C C . ASN A 1 78 ? 15.266 -7.168 -1.13 1 63.03 78 ASN A C 1
ATOM 590 O O . ASN A 1 78 ? 15.258 -6.336 -0.221 1 63.03 78 ASN A O 1
ATOM 594 N N . VAL A 1 79 ? 14.305 -8.156 -1.374 1 63.59 79 VAL A N 1
ATOM 595 C CA . VAL A 1 79 ? 13.258 -8.227 -0.356 1 63.59 79 VAL A CA 1
ATOM 596 C C . VAL A 1 79 ? 13.711 -9.133 0.787 1 63.59 79 VAL A C 1
ATOM 598 O O . VAL A 1 79 ? 13.992 -10.32 0.577 1 63.59 79 VAL A O 1
ATOM 601 N N . ASP A 1 80 ? 13.727 -8.523 1.938 1 75.62 80 ASP A N 1
ATOM 602 C CA . ASP A 1 80 ? 14.125 -9.289 3.113 1 75.62 80 ASP A CA 1
ATOM 603 C C . ASP A 1 80 ? 12.945 -10.039 3.719 1 75.62 80 ASP A C 1
ATOM 605 O O . ASP A 1 80 ? 13.031 -11.234 3.988 1 75.62 80 ASP A O 1
ATOM 609 N N . SER A 1 81 ? 11.852 -9.281 3.91 1 87.88 81 SER A N 1
ATOM 610 C CA . SER A 1 81 ? 10.703 -9.93 4.523 1 87.88 81 SER A CA 1
ATOM 611 C C . SER A 1 81 ? 9.43 -9.117 4.316 1 87.88 81 SER A C 1
ATOM 613 O O . SER A 1 81 ? 9.492 -7.906 4.102 1 87.88 81 SER A O 1
ATOM 615 N N . PHE A 1 82 ? 8.289 -9.93 4.254 1 92.5 82 PHE A N 1
ATOM 616 C CA . PHE A 1 82 ? 6.965 -9.328 4.297 1 92.5 82 PHE A CA 1
ATOM 617 C C . PHE A 1 82 ? 6.148 -9.906 5.445 1 92.5 82 PHE A C 1
ATOM 619 O O . PHE A 1 82 ? 6.164 -11.117 5.688 1 92.5 82 PHE A O 1
ATOM 626 N N . GLU A 1 83 ? 5.434 -9.047 6.168 1 96.12 83 GLU A N 1
ATOM 627 C CA . GLU A 1 83 ? 4.555 -9.508 7.242 1 96.12 83 GLU A CA 1
ATOM 628 C C . GLU A 1 83 ? 3.256 -8.703 7.27 1 96.12 83 GLU A C 1
ATOM 630 O O . GLU A 1 83 ? 3.258 -7.5 7 1 96.12 83 GLU A O 1
ATOM 635 N N . GLN A 1 84 ? 2.191 -9.469 7.555 1 97.88 84 GLN A N 1
ATOM 636 C CA . GLN A 1 84 ? 0.927 -8.805 7.848 1 97.88 84 GLN A CA 1
ATOM 637 C C . GLN A 1 84 ? 0.824 -8.438 9.328 1 97.88 84 GLN A C 1
ATOM 639 O O . GLN A 1 84 ? 0.73 -9.32 10.18 1 97.88 84 GLN A O 1
ATOM 644 N N . LEU A 1 85 ? 0.806 -7.203 9.633 1 97.38 85 LEU A N 1
ATOM 645 C CA . LEU A 1 85 ? 0.691 -6.777 11.023 1 97.38 85 LEU A CA 1
ATOM 646 C C . LEU A 1 85 ? -0.757 -6.84 11.5 1 97.38 85 LEU A C 1
ATOM 648 O O . LEU A 1 85 ? -1.031 -7.273 12.617 1 97.38 85 LEU A O 1
ATOM 652 N N . THR A 1 86 ? -1.731 -6.359 10.773 1 96.88 86 THR A N 1
ATOM 653 C CA . THR A 1 86 ? -3.178 -6.504 10.898 1 96.88 86 THR A CA 1
ATOM 654 C C . THR A 1 86 ? -3.816 -6.789 9.547 1 96.88 86 THR A C 1
ATOM 656 O O . THR A 1 86 ? -3.123 -6.855 8.531 1 96.88 86 THR A O 1
ATOM 659 N N . ALA A 1 87 ? -5.055 -6.922 9.562 1 97.56 87 ALA A N 1
ATOM 660 C CA . ALA A 1 87 ? -5.734 -7.137 8.289 1 97.56 87 ALA A CA 1
ATOM 661 C C . ALA A 1 87 ? -5.602 -5.914 7.383 1 97.56 87 ALA A C 1
ATOM 663 O O . ALA A 1 87 ? -5.824 -6.004 6.172 1 97.56 87 ALA A O 1
ATOM 664 N N . ARG A 1 88 ? -5.215 -4.781 7.973 1 97.38 88 ARG A N 1
ATOM 665 C CA . ARG A 1 88 ? -5.184 -3.539 7.207 1 97.38 88 ARG A CA 1
ATOM 666 C C . ARG A 1 88 ? -3.752 -3.074 6.969 1 97.38 88 ARG A C 1
ATOM 668 O O . ARG A 1 88 ? -3.518 -2.131 6.215 1 97.38 88 ARG A O 1
ATOM 675 N N . ILE A 1 89 ? -2.732 -3.682 7.562 1 98 89 ILE A N 1
ATOM 676 C CA . ILE A 1 89 ? -1.364 -3.176 7.516 1 98 89 ILE A CA 1
ATOM 677 C C . ILE A 1 89 ? -0.413 -4.297 7.105 1 98 89 ILE A C 1
ATOM 679 O O . ILE A 1 89 ? -0.319 -5.32 7.785 1 98 89 ILE A O 1
ATOM 683 N N . GLY A 1 90 ? 0.24 -4.066 5.984 1 97.56 90 GLY A N 1
ATOM 684 C CA . GLY A 1 90 ? 1.366 -4.895 5.59 1 97.56 90 GLY A CA 1
ATOM 685 C C . GLY A 1 90 ? 2.703 -4.195 5.734 1 97.56 90 GLY A C 1
ATOM 686 O O . GLY A 1 90 ? 2.814 -2.996 5.477 1 97.56 90 GLY A O 1
ATOM 687 N N . ARG A 1 91 ? 3.75 -4.984 6.066 1 96.25 91 ARG A N 1
ATOM 688 C CA . ARG A 1 91 ? 5.09 -4.434 6.238 1 96.25 91 ARG A CA 1
ATOM 689 C C . ARG A 1 91 ? 6.109 -5.191 5.391 1 96.25 91 ARG A C 1
ATOM 691 O O . ARG A 1 91 ? 6.152 -6.422 5.422 1 96.25 91 ARG A O 1
ATOM 698 N N . LEU A 1 92 ? 6.879 -4.391 4.711 1 92.25 92 LEU A N 1
ATOM 699 C CA . LEU A 1 92 ? 7.926 -4.914 3.844 1 92.25 92 LEU A CA 1
ATOM 700 C C . LEU A 1 92 ? 9.289 -4.367 4.25 1 92.25 92 LEU A C 1
ATOM 702 O O . LEU A 1 92 ? 9.453 -3.158 4.41 1 92.25 92 LEU A O 1
ATOM 706 N N . GLN A 1 93 ? 10.203 -5.285 4.41 1 89.75 93 GLN A N 1
ATOM 707 C CA . GLN A 1 93 ? 11.594 -4.902 4.633 1 89.75 93 GLN A CA 1
ATOM 708 C C . GLN A 1 93 ? 12.414 -5.031 3.354 1 89.75 93 GLN A C 1
ATOM 710 O O . GLN A 1 93 ? 12.516 -6.121 2.783 1 89.75 93 GLN A O 1
ATOM 715 N N . LEU A 1 94 ? 12.945 -3.875 2.957 1 83 94 LEU A N 1
ATOM 716 C CA . LEU A 1 94 ? 13.758 -3.855 1.741 1 83 94 LEU A CA 1
ATOM 717 C C . LEU A 1 94 ? 15.227 -3.625 2.066 1 83 94 LEU A C 1
ATOM 719 O O . LEU A 1 94 ? 15.555 -2.801 2.924 1 83 94 LEU A O 1
ATOM 723 N N . ARG A 1 95 ? 16.016 -4.414 1.478 1 77.06 95 ARG A N 1
ATOM 724 C CA . ARG A 1 95 ? 17.438 -4.152 1.559 1 77.06 95 ARG A CA 1
ATOM 725 C C . ARG A 1 95 ? 17.859 -3.07 0.567 1 77.06 95 ARG A C 1
ATOM 727 O O . ARG A 1 95 ? 17.594 -3.18 -0.63 1 77.06 95 ARG A O 1
ATOM 734 N N . THR A 1 96 ? 18.031 -1.912 1.122 1 65.38 96 THR A N 1
ATOM 735 C CA . THR A 1 96 ? 18.5 -0.847 0.239 1 65.38 96 THR A CA 1
ATOM 736 C C . THR A 1 96 ? 20.016 -0.799 0.2 1 65.38 96 THR A C 1
ATOM 738 O O . THR A 1 96 ? 20.688 -1.382 1.059 1 65.38 96 THR A O 1
ATOM 741 N N . CYS A 1 97 ? 20.734 -0.426 -0.817 1 55.28 97 CYS A N 1
ATOM 742 C CA . CYS A 1 97 ? 22.172 -0.422 -1.004 1 55.28 97 CYS A CA 1
ATOM 743 C C . CYS A 1 97 ? 22.875 0.286 0.152 1 55.28 97 CYS A C 1
ATOM 745 O O . CYS A 1 97 ? 22.438 1.357 0.58 1 55.28 97 CYS A O 1
ATOM 747 N N . GLY A 1 98 ? 23.281 -0.481 1.339 1 45.16 98 GLY A N 1
ATOM 748 C CA . GLY A 1 98 ? 24.375 0.008 2.168 1 45.16 98 GLY A CA 1
ATOM 749 C C . GLY A 1 98 ? 25.562 0.471 1.364 1 45.16 98 GLY A C 1
ATOM 750 O O . GLY A 1 98 ? 25.75 0.062 0.216 1 45.16 98 GLY A O 1
ATOM 751 N N . MET B 1 1 ? 18.594 -0.576 5.496 1 77.75 1 MET B N 1
ATOM 752 C CA . MET B 1 1 ? 17.312 -1.245 5.301 1 77.75 1 MET B CA 1
ATOM 753 C C . MET B 1 1 ? 16.156 -0.237 5.297 1 77.75 1 MET B C 1
ATOM 755 O O . MET B 1 1 ? 16.203 0.757 6.023 1 77.75 1 MET B O 1
ATOM 759 N N . MET B 1 2 ? 15.344 -0.456 4.336 1 83.25 2 MET B N 1
ATOM 760 C CA . MET B 1 2 ? 14.172 0.411 4.266 1 83.25 2 MET B CA 1
ATOM 761 C C . MET B 1 2 ? 12.891 -0.373 4.559 1 83.25 2 MET B C 1
ATOM 763 O O . MET B 1 2 ? 12.711 -1.479 4.047 1 83.25 2 MET B O 1
ATOM 767 N N . THR B 1 3 ? 12.062 0.211 5.512 1 90.12 3 THR B N 1
ATOM 768 C CA . THR B 1 3 ? 10.797 -0.416 5.855 1 90.12 3 THR B CA 1
ATOM 769 C C . THR B 1 3 ? 9.633 0.292 5.16 1 90.12 3 THR B C 1
ATOM 771 O O . THR B 1 3 ? 9.445 1.497 5.336 1 90.12 3 THR B O 1
ATOM 774 N N . ILE B 1 4 ? 8.883 -0.501 4.391 1 91.06 4 ILE B N 1
ATOM 775 C CA . ILE B 1 4 ? 7.734 0.038 3.674 1 91.06 4 ILE B CA 1
ATOM 776 C C . ILE B 1 4 ? 6.461 -0.663 4.137 1 91.06 4 ILE B C 1
ATOM 778 O O . ILE B 1 4 ? 6.438 -1.887 4.285 1 91.06 4 ILE B O 1
ATOM 782 N N . CYS B 1 5 ? 5.402 0.129 4.383 1 94.75 5 CYS B N 1
ATOM 783 C CA . CYS B 1 5 ? 4.137 -0.454 4.812 1 94.75 5 CYS B CA 1
ATOM 784 C C . CYS B 1 5 ? 3.008 -0.065 3.865 1 94.75 5 CYS B C 1
ATOM 786 O O . CYS B 1 5 ? 3.072 0.976 3.209 1 94.75 5 CYS B O 1
ATOM 788 N N . THR B 1 6 ? 2.086 -0.928 3.746 1 96.56 6 THR B N 1
ATOM 789 C CA . THR B 1 6 ? 0.789 -0.566 3.188 1 96.56 6 THR B CA 1
ATOM 790 C C . THR B 1 6 ? -0.258 -0.437 4.289 1 96.56 6 THR B C 1
ATOM 792 O O . THR B 1 6 ? -0.247 -1.202 5.254 1 96.56 6 THR B O 1
ATOM 795 N N . PHE B 1 7 ? -1.126 0.504 4.125 1 97.12 7 PHE B N 1
ATOM 796 C CA . PHE B 1 7 ? -2.137 0.77 5.141 1 97.12 7 PHE B CA 1
ATOM 797 C C . PHE B 1 7 ? -3.463 1.158 4.5 1 97.12 7 PHE B C 1
ATOM 799 O O . PHE B 1 7 ? -3.549 2.178 3.811 1 97.12 7 PHE B O 1
ATOM 806 N N . ASN B 1 8 ? -4.414 0.309 4.625 1 97.38 8 ASN B N 1
ATOM 807 C CA . ASN B 1 8 ? -5.773 0.727 4.305 1 97.38 8 ASN B CA 1
ATOM 808 C C . ASN B 1 8 ? -6.34 1.665 5.367 1 97.38 8 ASN B C 1
ATOM 810 O O . ASN B 1 8 ? -6.688 1.227 6.465 1 97.38 8 ASN B O 1
ATOM 814 N N . ALA B 1 9 ? -6.484 2.893 5.004 1 97.44 9 ALA B N 1
ATOM 815 C CA . ALA B 1 9 ? -6.777 3.941 5.977 1 97.44 9 ALA B CA 1
ATOM 816 C C . ALA B 1 9 ? -8.273 4.051 6.234 1 97.44 9 ALA B C 1
ATOM 818 O O . ALA B 1 9 ? -8.703 4.75 7.156 1 97.44 9 ALA B O 1
ATOM 819 N N . LEU B 1 10 ? -9.117 3.406 5.43 1 95.88 10 LEU B N 1
ATOM 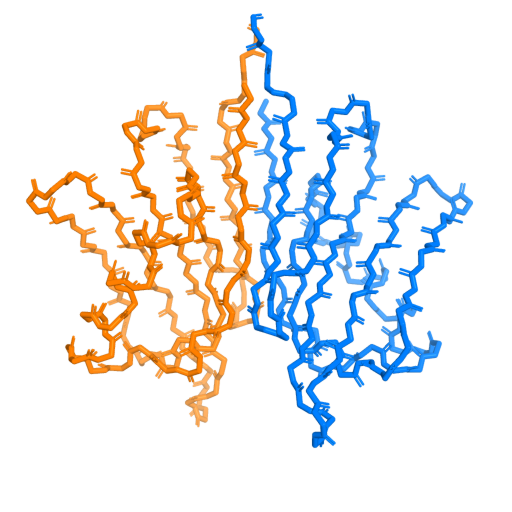820 C CA . LEU B 1 10 ? -10.578 3.428 5.492 1 95.88 10 LEU B CA 1
ATOM 821 C C . LEU B 1 10 ? -11.117 4.785 5.059 1 95.88 10 LEU B C 1
ATOM 823 O O . LEU B 1 10 ? -12.031 4.859 4.227 1 95.88 10 LEU B O 1
ATOM 827 N N . THR B 1 11 ? -10.68 5.867 5.656 1 97.44 11 THR B N 1
ATOM 828 C CA . THR B 1 11 ? -11.023 7.223 5.238 1 97.44 11 THR B CA 1
ATOM 829 C C . THR B 1 11 ? -10 8.227 5.773 1 97.44 11 THR B C 1
ATOM 831 O O . THR B 1 11 ? -9.508 8.078 6.891 1 97.44 11 THR B O 1
ATOM 834 N N . LEU B 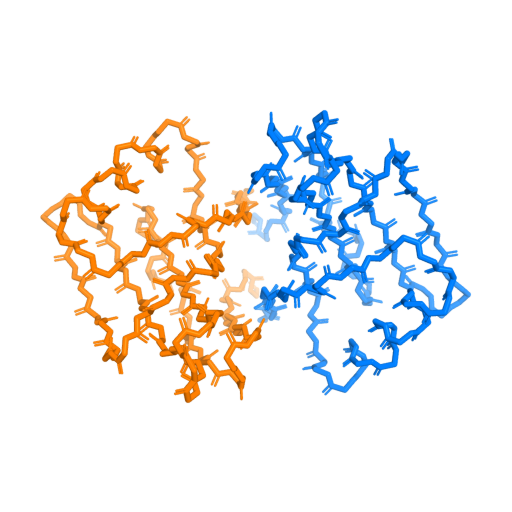1 12 ? -9.703 9.266 4.922 1 98.25 12 LEU B N 1
ATOM 835 C CA . LEU B 1 12 ? -8.867 10.383 5.348 1 98.25 12 LEU B CA 1
ATOM 836 C C . LEU B 1 12 ? -9.484 11.711 4.934 1 98.25 12 LEU B C 1
ATOM 838 O O . LEU B 1 12 ? -8.773 12.641 4.559 1 98.25 12 LEU B O 1
ATOM 842 N N . VAL B 1 13 ? -10.75 11.727 4.965 1 97.5 13 VAL B N 1
ATOM 843 C CA . VAL B 1 13 ? -11.492 12.891 4.504 1 97.5 13 VAL B CA 1
ATOM 844 C C . VAL B 1 13 ? -11.375 14.016 5.535 1 97.5 13 VAL B C 1
ATOM 846 O O . VAL B 1 13 ? -11.203 15.18 5.176 1 97.5 13 VAL B O 1
ATOM 849 N N . SER B 1 14 ? -11.383 13.68 6.777 1 97.31 14 SER B N 1
ATOM 850 C CA . SER B 1 14 ? -11.438 14.703 7.82 1 97.31 14 SER B CA 1
ATOM 851 C C . SER B 1 14 ? -10.062 14.914 8.445 1 97.31 14 SER B C 1
ATOM 853 O O . SER B 1 14 ? -9.188 14.047 8.359 1 97.31 14 SER B O 1
ATOM 855 N N . GLU B 1 15 ? -9.961 16.078 9.133 1 96.25 15 GLU B N 1
ATOM 856 C CA . GLU B 1 15 ? -8.742 16.328 9.898 1 96.25 15 GLU B CA 1
ATOM 857 C C . GLU B 1 15 ? -8.562 15.312 11.016 1 96.25 15 GLU B C 1
ATOM 859 O O . GLU B 1 15 ? -7.441 14.891 11.312 1 96.25 15 GLU B O 1
ATOM 864 N N . ALA B 1 16 ? -9.617 14.969 11.555 1 97.62 16 ALA B N 1
ATOM 865 C CA . ALA B 1 16 ? -9.57 13.992 12.633 1 97.62 16 ALA B CA 1
ATOM 866 C C . ALA B 1 16 ? -9.008 12.656 12.141 1 97.62 16 ALA B C 1
ATOM 868 O O . ALA B 1 16 ? -8.211 12.023 12.836 1 97.62 16 ALA B O 1
ATOM 869 N N . SER B 1 17 ? -9.492 12.219 11 1 97.81 17 SER B N 1
ATOM 870 C CA . SER B 1 17 ? -8.992 10.961 10.469 1 97.81 17 SE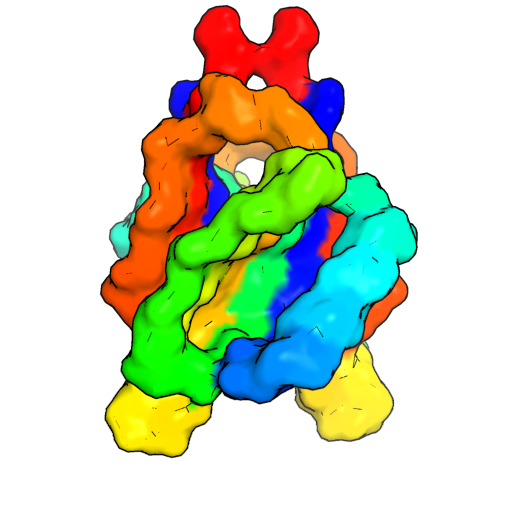R B CA 1
ATOM 871 C C . SER B 1 17 ? -7.516 11.062 10.094 1 97.81 17 SER B C 1
ATOM 873 O O . SER B 1 17 ? -6.777 10.078 10.203 1 97.81 17 SER B O 1
ATOM 875 N N . ILE B 1 18 ? -7.055 12.172 9.672 1 97.5 18 ILE B N 1
ATOM 876 C CA . ILE B 1 18 ? -5.645 12.383 9.367 1 97.5 18 ILE B CA 1
ATOM 877 C C . ILE B 1 18 ? -4.828 12.352 10.656 1 97.5 18 ILE B C 1
ATOM 879 O O . ILE B 1 18 ? -3.75 11.75 10.703 1 97.5 18 ILE B O 1
ATOM 883 N N . GLU B 1 19 ? -5.348 13.008 11.648 1 96.5 19 GLU B N 1
ATOM 884 C CA . GLU B 1 19 ? -4.672 12.945 12.945 1 96.5 19 GLU B CA 1
ATOM 885 C C . GLU B 1 19 ? -4.555 11.508 13.438 1 96.5 19 GLU B C 1
ATOM 887 O O . GLU B 1 19 ? -3.512 11.109 13.953 1 96.5 19 GLU B O 1
ATOM 892 N N . ASP B 1 20 ? -5.609 10.797 13.297 1 97 20 ASP B N 1
ATOM 893 C CA . ASP B 1 20 ? -5.59 9.383 13.672 1 97 20 ASP B CA 1
ATOM 894 C C . ASP B 1 20 ? -4.535 8.617 12.883 1 97 20 ASP B C 1
ATOM 896 O O . ASP B 1 20 ? -3.818 7.785 13.445 1 97 20 ASP B O 1
ATOM 900 N N . LEU B 1 21 ? -4.441 8.859 11.617 1 97.06 21 LEU B N 1
ATOM 901 C CA . LEU B 1 21 ? -3.402 8.25 10.789 1 97.06 21 LEU B CA 1
ATOM 902 C C . LEU B 1 21 ? -2.02 8.539 11.359 1 97.06 21 LEU B C 1
ATOM 904 O O . LEU B 1 21 ? -1.19 7.633 11.477 1 97.06 21 LEU B O 1
ATOM 908 N N . MET B 1 22 ? -1.782 9.758 11.719 1 94.69 22 MET B N 1
ATOM 909 C CA . MET B 1 22 ? -0.464 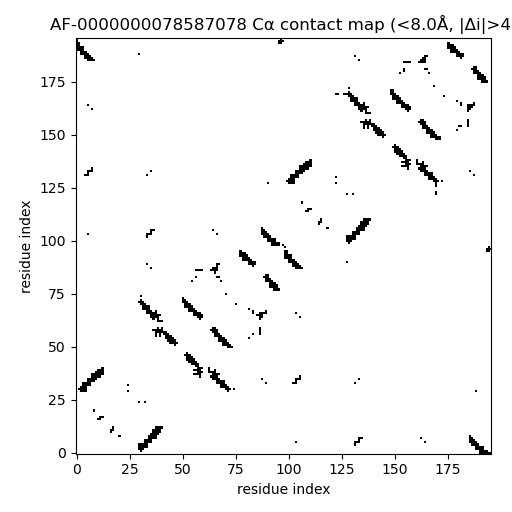10.148 12.211 1 94.69 22 MET B CA 1
ATOM 910 C C . MET B 1 22 ? -0.126 9.422 13.508 1 94.69 22 MET B C 1
ATOM 912 O O . MET B 1 22 ? 1.01 8.992 13.703 1 94.69 22 MET B O 1
ATOM 916 N N . VAL B 1 23 ? -1.098 9.328 14.312 1 94.31 23 VAL B N 1
ATOM 917 C CA . VAL B 1 23 ? -0.895 8.609 15.57 1 94.31 23 VAL B CA 1
ATOM 918 C C . VAL B 1 23 ? -0.569 7.145 15.281 1 94.31 23 VAL B C 1
ATOM 920 O O . VAL B 1 23 ? 0.378 6.59 15.836 1 94.31 23 VAL B O 1
ATOM 923 N N . GLN B 1 24 ? -1.294 6.52 14.414 1 94.12 24 GLN B N 1
ATOM 924 C CA . GLN B 1 24 ? -1.073 5.117 14.062 1 94.12 24 GLN B CA 1
ATOM 925 C C . GLN B 1 24 ? 0.263 4.934 13.352 1 94.12 24 GLN B C 1
ATOM 927 O O . GLN B 1 24 ? 0.982 3.967 13.609 1 94.12 24 GLN B O 1
ATOM 932 N N . ALA B 1 25 ? 0.583 5.836 12.438 1 93 25 ALA B N 1
ATOM 933 C CA . ALA B 1 25 ? 1.823 5.758 11.672 1 93 25 ALA B CA 1
ATOM 934 C C . ALA B 1 25 ? 3.037 5.715 12.594 1 93 25 ALA B C 1
ATOM 936 O O . ALA B 1 25 ? 4.004 4.996 12.328 1 93 25 ALA B O 1
ATOM 937 N N . ARG B 1 26 ? 2.998 6.418 13.602 1 90.5 26 ARG B N 1
ATOM 938 C CA . ARG B 1 26 ? 4.109 6.465 14.547 1 90.5 26 ARG B CA 1
ATOM 939 C C . ARG B 1 26 ? 4.258 5.137 15.281 1 90.5 26 ARG B C 1
ATOM 941 O O . ARG B 1 26 ? 5.375 4.73 15.617 1 90.5 26 ARG B O 1
ATOM 948 N N . LYS B 1 27 ? 3.164 4.508 15.453 1 92.44 27 LYS B N 1
ATOM 949 C CA . LYS B 1 27 ? 3.201 3.199 16.094 1 92.44 27 LYS B CA 1
ATOM 950 C C . LYS B 1 27 ? 3.713 2.125 15.141 1 92.44 27 LYS B C 1
ATOM 952 O O . LYS B 1 27 ? 4.375 1.175 15.562 1 92.44 27 LYS B O 1
ATOM 957 N N . ILE B 1 28 ? 3.375 2.238 13.914 1 88.69 28 ILE B N 1
ATOM 958 C CA . ILE B 1 28 ? 3.758 1.268 12.891 1 88.69 28 ILE B CA 1
ATOM 959 C C . ILE B 1 28 ? 5.258 1.356 12.633 1 88.69 28 ILE B C 1
ATOM 961 O O . ILE B 1 28 ? 5.906 0.347 12.344 1 88.69 28 ILE B O 1
ATOM 965 N N . SER B 1 29 ? 5.898 2.488 12.727 1 88.12 29 SER B N 1
ATOM 966 C CA . SER B 1 29 ? 7.328 2.77 12.617 1 88.12 29 SER B CA 1
ATOM 967 C C . SER B 1 29 ? 7.883 2.299 11.281 1 88.12 29 SER B C 1
ATOM 969 O O . SER B 1 29 ? 8.797 1.474 11.242 1 88.12 29 SER B O 1
ATOM 971 N N . CYS B 1 30 ? 7.352 2.832 10.227 1 91.38 30 CYS B N 1
ATOM 972 C CA . CYS B 1 30 ? 7.848 2.568 8.875 1 91.38 30 CYS B CA 1
ATOM 973 C C . CYS B 1 30 ? 8.438 3.828 8.258 1 91.38 30 CYS B C 1
ATOM 975 O O . CYS B 1 30 ? 8.07 4.941 8.641 1 91.38 30 CYS B O 1
ATOM 977 N N . ASP B 1 31 ? 9.352 3.553 7.297 1 90.31 31 ASP B N 1
ATOM 978 C CA . ASP B 1 31 ? 9.953 4.684 6.598 1 90.31 31 ASP B CA 1
ATOM 979 C C . ASP B 1 31 ? 8.977 5.305 5.605 1 90.31 31 ASP B C 1
ATOM 981 O O . ASP B 1 31 ? 8.922 6.527 5.461 1 90.31 31 ASP B O 1
ATOM 985 N N . VAL B 1 32 ? 8.234 4.473 4.926 1 92.12 32 VAL B N 1
ATOM 986 C CA . VAL B 1 32 ? 7.242 4.879 3.93 1 92.12 32 VAL B CA 1
ATOM 987 C C . VAL B 1 32 ? 5.961 4.07 4.121 1 92.12 32 VAL B C 1
ATOM 989 O O . VAL B 1 32 ? 6.008 2.855 4.324 1 92.12 32 VAL B O 1
ATOM 992 N N . ILE B 1 33 ? 4.832 4.77 4.102 1 95.06 33 ILE B N 1
ATOM 993 C CA . ILE B 1 33 ? 3.547 4.09 4.195 1 95.06 33 ILE B CA 1
ATOM 994 C C . ILE B 1 33 ? 2.707 4.402 2.957 1 95.06 33 ILE B C 1
ATOM 996 O O . ILE B 1 33 ? 2.334 5.555 2.727 1 95.06 33 ILE B O 1
ATOM 1000 N N . GLY B 1 34 ? 2.447 3.367 2.115 1 96.25 34 GLY B N 1
ATOM 1001 C CA . GLY B 1 34 ? 1.441 3.498 1.072 1 96.25 34 GLY B CA 1
ATOM 1002 C C . GLY B 1 34 ? 0.021 3.434 1.602 1 96.25 34 GLY B C 1
ATOM 1003 O O . GLY B 1 34 ? -0.332 2.508 2.336 1 96.25 34 GLY B O 1
ATOM 1004 N N . LEU B 1 35 ? -0.766 4.355 1.233 1 98.12 35 LEU B N 1
ATOM 1005 C CA . LEU B 1 35 ? -2.115 4.484 1.77 1 98.12 35 LEU B CA 1
ATOM 1006 C C . LEU B 1 35 ? -3.158 4.164 0.704 1 98.12 35 LEU B C 1
ATOM 1008 O O . LEU B 1 35 ? -2.988 4.52 -0.465 1 98.12 35 LEU B O 1
ATOM 1012 N N . THR B 1 36 ? -4.234 3.5 1.111 1 98.31 36 THR B N 1
ATOM 1013 C CA . THR B 1 36 ? -5.383 3.266 0.243 1 98.31 36 THR B CA 1
ATOM 1014 C C . THR B 1 36 ? -6.684 3.6 0.966 1 98.31 36 THR B C 1
ATOM 1016 O O . THR B 1 36 ? -6.691 3.799 2.184 1 98.31 36 THR B O 1
ATOM 1019 N N . GLU B 1 37 ? -7.781 3.734 0.218 1 97.94 37 GLU B N 1
ATOM 1020 C CA . GLU B 1 37 ? -9.109 4.098 0.717 1 97.94 37 GLU B CA 1
ATOM 1021 C C . GLU B 1 37 ? -9.055 5.41 1.499 1 97.94 37 GLU B C 1
ATOM 1023 O O . GLU B 1 37 ? -9.562 5.488 2.619 1 97.94 37 GLU B O 1
ATOM 1028 N N . THR B 1 38 ? -8.398 6.406 0.931 1 98.5 38 THR B N 1
ATOM 1029 C CA . THR B 1 38 ? -8.328 7.711 1.584 1 98.5 38 THR B CA 1
ATOM 1030 C C . THR B 1 38 ? -9.648 8.461 1.428 1 98.5 38 THR B C 1
ATOM 1032 O O . THR B 1 38 ? -9.992 9.312 2.258 1 98.5 38 THR B O 1
ATOM 1035 N N . ARG B 1 39 ? -10.367 8.273 0.318 1 98.38 39 ARG B N 1
ATOM 1036 C CA . ARG B 1 39 ? -11.727 8.727 0.041 1 98.38 39 ARG B CA 1
ATOM 1037 C C . ARG B 1 39 ? -11.805 10.25 -0.02 1 98.38 39 ARG B C 1
ATOM 1039 O O . ARG B 1 39 ? -12.859 10.828 0.218 1 98.38 39 ARG B O 1
ATOM 1046 N N . ARG B 1 40 ? -10.656 10.773 -0.417 1 97.75 40 ARG B N 1
ATOM 1047 C CA . ARG B 1 40 ? -10.609 12.234 -0.482 1 97.75 40 ARG B CA 1
ATOM 1048 C C . ARG B 1 40 ? -11.117 12.734 -1.83 1 97.75 40 ARG B C 1
ATOM 1050 O O . ARG B 1 40 ? -10.797 12.164 -2.873 1 97.75 40 ARG B O 1
ATOM 1057 N N . HIS B 1 41 ? -11.836 13.828 -1.751 1 97.19 41 HIS B N 1
ATOM 1058 C CA . HIS B 1 41 ? -12.312 14.43 -2.992 1 97.19 41 HIS B CA 1
ATOM 1059 C C . HIS B 1 41 ? -11.297 15.43 -3.541 1 97.19 41 HIS B C 1
ATOM 1061 O O . HIS B 1 41 ? -11.289 15.711 -4.742 1 97.19 41 HIS B O 1
ATOM 1067 N N . ARG B 1 42 ? -10.508 16 -2.693 1 97.25 42 ARG B N 1
ATOM 1068 C CA . ARG B 1 42 ? -9.461 16.938 -3.072 1 97.25 42 ARG B CA 1
ATOM 1069 C C . ARG B 1 42 ? -8.086 16.438 -2.654 1 97.25 42 ARG B C 1
ATOM 1071 O O . ARG B 1 42 ? -7.938 15.852 -1.577 1 97.25 42 ARG B O 1
ATOM 1078 N N . PRO B 1 43 ? -7.152 16.609 -3.57 1 97.38 43 PRO B N 1
ATOM 1079 C CA . PRO B 1 43 ? -5.812 16.156 -3.18 1 97.38 43 PRO B CA 1
ATOM 1080 C C . PRO B 1 43 ? -5.246 16.953 -2.002 1 97.38 43 PRO B C 1
ATOM 1082 O O . PRO B 1 43 ? -5.73 18.047 -1.7 1 97.38 43 PRO B O 1
ATOM 1085 N N . LEU B 1 44 ? -4.25 16.359 -1.312 1 96.88 44 LEU B N 1
ATOM 1086 C CA . LEU B 1 44 ? -3.594 17.016 -0.187 1 96.88 44 LEU B CA 1
ATOM 1087 C C . LEU B 1 44 ? -2.088 16.781 -0.226 1 96.88 44 LEU B C 1
ATOM 1089 O O . LEU B 1 44 ? -1.636 15.656 -0.463 1 96.88 44 LEU B O 1
ATOM 1093 N N . ASN B 1 45 ? -1.304 17.797 -0.174 1 94.69 45 ASN B N 1
ATOM 1094 C CA . ASN B 1 45 ? 0.121 17.766 0.137 1 94.69 45 ASN B CA 1
ATOM 1095 C C . ASN B 1 45 ? 0.438 18.547 1.411 1 94.69 45 ASN B C 1
ATOM 1097 O O . ASN B 1 45 ? 0.185 19.75 1.487 1 94.69 45 ASN B O 1
ATOM 1101 N N . ALA B 1 46 ? 0.941 17.797 2.332 1 92.75 46 ALA B N 1
ATOM 1102 C CA . ALA B 1 46 ? 1.184 18.453 3.619 1 92.75 46 ALA B CA 1
ATOM 1103 C C . ALA B 1 46 ? 2.52 18.016 4.211 1 92.75 46 ALA B C 1
ATOM 1105 O O . ALA B 1 46 ? 2.936 16.859 4.039 1 92.75 46 ALA B O 1
ATOM 1106 N N . THR B 1 47 ? 3.193 18.953 4.863 1 91.06 47 THR B N 1
ATOM 1107 C CA . THR B 1 47 ? 4.363 18.672 5.688 1 91.06 47 THR B CA 1
ATOM 1108 C C . THR B 1 47 ? 4.102 19.031 7.145 1 91.06 47 THR B C 1
ATOM 1110 O O . THR B 1 47 ? 3.674 20.156 7.441 1 91.06 47 THR B O 1
ATOM 1113 N N . PHE B 1 48 ? 4.363 18.125 7.922 1 89.25 48 PHE B N 1
ATOM 1114 C CA . PHE B 1 48 ? 4.094 18.328 9.336 1 89.25 48 PHE B CA 1
ATOM 1115 C C . PHE B 1 48 ? 5.344 18.828 10.055 1 89.25 48 PHE B C 1
ATOM 1117 O O . PHE B 1 48 ? 6.457 18.688 9.547 1 89.25 48 PHE B O 1
ATOM 1124 N N . ASP B 1 49 ? 5.137 19.438 11.242 1 86.75 49 ASP B N 1
ATOM 1125 C CA . ASP B 1 49 ? 6.242 20.016 12 1 86.75 49 ASP B CA 1
ATOM 1126 C C . ASP B 1 49 ? 7.238 18.938 12.422 1 86.75 49 ASP B C 1
ATOM 1128 O O . ASP B 1 49 ? 8.43 19.203 12.57 1 86.75 49 ASP B O 1
ATOM 1132 N N . THR B 1 50 ? 6.762 17.766 12.547 1 84.75 50 THR B N 1
ATOM 1133 C CA . THR B 1 50 ? 7.598 16.656 13 1 84.75 50 THR B CA 1
ATOM 1134 C C . THR B 1 50 ? 8.461 16.125 11.859 1 84.75 50 THR B C 1
ATOM 1136 O O . THR B 1 50 ? 9.336 15.281 12.07 1 84.75 50 THR B O 1
ATOM 1139 N N . GLY B 1 51 ? 8.266 16.547 10.594 1 84.81 51 GLY B N 1
ATOM 1140 C CA . GLY B 1 51 ? 9.094 16.172 9.453 1 84.81 51 GLY B CA 1
ATOM 1141 C C . GLY B 1 51 ? 8.398 15.211 8.508 1 84.81 51 GLY B C 1
ATOM 1142 O O . GLY B 1 51 ? 8.883 14.969 7.402 1 84.81 51 GLY B O 1
ATOM 1143 N N . GLU B 1 52 ? 7.23 14.688 8.938 1 90.06 52 GLU B N 1
ATOM 1144 C CA . GLU B 1 52 ? 6.496 13.773 8.07 1 90.06 52 GLU B CA 1
ATOM 1145 C C . GLU B 1 52 ? 5.883 14.508 6.883 1 90.06 52 GLU B C 1
ATOM 1147 O O . GLU B 1 52 ? 5.457 15.656 7.012 1 90.06 52 GLU B O 1
ATOM 1152 N N . GLU B 1 53 ? 5.879 13.859 5.742 1 92.12 53 GLU B N 1
ATOM 1153 C CA . GLU B 1 53 ? 5.23 14.383 4.547 1 92.12 53 GLU B CA 1
ATOM 1154 C C . GLU B 1 53 ? 4.113 13.461 4.074 1 92.12 53 GLU B C 1
ATOM 1156 O O . GLU B 1 53 ? 4.305 12.25 3.975 1 92.12 53 GLU B O 1
ATOM 1161 N N . LEU B 1 54 ? 3.008 14.117 3.85 1 94.75 54 LEU B N 1
ATOM 1162 C CA . LEU B 1 54 ? 1.815 13.375 3.459 1 94.75 54 LEU B CA 1
ATOM 1163 C C . LEU B 1 54 ? 1.314 13.828 2.092 1 94.75 54 LEU B C 1
ATOM 1165 O O . LEU B 1 54 ? 1.085 15.023 1.878 1 94.75 54 LEU B O 1
ATOM 1169 N N . PHE B 1 55 ? 1.194 12.859 1.155 1 96.31 55 PHE B N 1
ATOM 1170 C CA . PHE B 1 55 ? 0.584 13.094 -0.147 1 96.31 55 PHE B CA 1
ATOM 1171 C C . PHE B 1 55 ? -0.67 12.25 -0.32 1 96.31 55 PHE B C 1
ATOM 1173 O O . PHE B 1 55 ? -0.624 11.023 -0.181 1 96.31 55 PHE B O 1
ATOM 1180 N N . LEU B 1 56 ? -1.805 12.883 -0.584 1 97.94 56 LEU B N 1
ATOM 1181 C CA . LEU B 1 56 ? -3.062 12.18 -0.816 1 97.94 56 LEU B CA 1
ATOM 1182 C C . LEU B 1 56 ? -3.648 12.547 -2.176 1 97.94 56 LEU B C 1
ATOM 1184 O O . LEU B 1 56 ? -3.768 13.734 -2.504 1 97.94 56 LEU B O 1
ATOM 1188 N N . GLY B 1 57 ? -3.979 11.5 -2.947 1 98.12 57 GLY B N 1
ATOM 1189 C CA . GLY B 1 57 ? -4.73 11.719 -4.172 1 98.12 57 GLY B CA 1
ATOM 1190 C C . GLY B 1 57 ? -6.223 11.867 -3.939 1 98.12 57 GLY B C 1
ATOM 1191 O O . GLY B 1 57 ? -6.645 12.359 -2.893 1 98.12 57 GLY B O 1
ATOM 1192 N N . THR B 1 58 ? -6.973 11.5 -5.039 1 98.06 58 THR B N 1
ATOM 1193 C CA . THR B 1 58 ? -8.414 11.688 -4.949 1 98.06 58 THR B CA 1
ATOM 1194 C C . THR B 1 58 ? -9.148 10.367 -5.164 1 98.06 58 THR B C 1
ATOM 1196 O O . THR B 1 58 ? -8.625 9.461 -5.812 1 98.06 58 THR B O 1
ATOM 1199 N N . CYS B 1 59 ? -10.367 10.359 -4.637 1 97.88 59 CYS B N 1
ATOM 1200 C CA . CYS B 1 59 ? -11.25 9.211 -4.816 1 97.88 59 CYS B CA 1
ATOM 1201 C C . CYS B 1 59 ? -11.898 9.234 -6.191 1 97.88 59 CYS B C 1
ATOM 1203 O O . CYS B 1 59 ? -11.664 10.148 -6.98 1 97.88 59 CYS B O 1
ATOM 1205 N N . ASP B 1 60 ? -12.594 8.203 -6.477 1 96.62 60 ASP B N 1
ATOM 1206 C CA . ASP B 1 60 ? -13.312 8.172 -7.746 1 96.62 60 ASP B CA 1
ATOM 1207 C C . ASP B 1 60 ? -14.594 9.008 -7.672 1 96.62 60 ASP B C 1
ATOM 1209 O O . ASP B 1 60 ? -14.812 9.727 -6.691 1 96.62 60 ASP B O 1
ATOM 1213 N N . SER B 1 61 ? -15.383 9.031 -8.727 1 94.38 61 SER B N 1
ATOM 1214 C CA . SER B 1 61 ? -16.547 9.898 -8.828 1 94.38 61 SER B CA 1
ATOM 1215 C C . SER B 1 61 ? -17.594 9.547 -7.773 1 94.38 61 SER B C 1
ATOM 1217 O O . SER B 1 61 ? -18.453 10.367 -7.449 1 94.38 61 SER B O 1
ATOM 1219 N N . ARG B 1 62 ? -17.562 8.422 -7.191 1 95.5 62 ARG B N 1
ATOM 1220 C CA . ARG B 1 62 ? -18.531 7.984 -6.188 1 95.5 62 ARG B CA 1
ATOM 1221 C C . ARG B 1 62 ? -17.984 8.188 -4.777 1 95.5 62 ARG B C 1
ATOM 1223 O O . ARG B 1 62 ? -18.625 7.789 -3.799 1 95.5 62 ARG B O 1
ATOM 1230 N N . GLY B 1 63 ? -16.781 8.656 -4.758 1 96 63 GLY B N 1
ATOM 1231 C CA . GLY B 1 63 ? -16.172 8.891 -3.461 1 96 63 GLY B CA 1
ATOM 1232 C C . GLY B 1 63 ? -15.453 7.668 -2.912 1 96 63 GLY B C 1
ATOM 1233 O O . GLY B 1 63 ? -15.188 7.586 -1.713 1 96 63 GLY B O 1
ATOM 1234 N N . ALA B 1 64 ? -15.273 6.703 -3.742 1 95.88 64 ALA B N 1
ATOM 1235 C CA . ALA B 1 64 ? -14.633 5.461 -3.328 1 95.88 64 ALA B CA 1
ATOM 1236 C C . ALA B 1 64 ? -13.141 5.488 -3.643 1 95.88 64 ALA B C 1
ATOM 1238 O O . ALA B 1 64 ? -12.688 6.258 -4.496 1 95.88 64 ALA B O 1
ATOM 1239 N N . ASP B 1 65 ? -12.328 4.707 -2.93 1 97.69 65 ASP B N 1
ATOM 1240 C CA . ASP B 1 65 ? -10.906 4.488 -3.15 1 97.69 65 ASP B CA 1
ATOM 1241 C C . ASP B 1 65 ? -10.086 5.715 -2.74 1 97.69 65 ASP B C 1
ATOM 1243 O O . ASP B 1 65 ? -10.297 6.27 -1.659 1 97.69 65 ASP B O 1
ATOM 1247 N N . GLY B 1 66 ? -9.047 5.992 -3.535 1 98.38 66 GLY B N 1
ATOM 1248 C CA . GLY B 1 66 ? -8.078 7.02 -3.193 1 98.38 66 GLY B CA 1
ATOM 1249 C C . GLY B 1 66 ? -6.773 6.461 -2.66 1 98.38 66 GLY B C 1
ATOM 1250 O O . GLY B 1 66 ? -6.777 5.559 -1.82 1 98.38 66 GLY B O 1
ATOM 1251 N N . VAL B 1 67 ? -5.707 7.008 -3.127 1 98.56 67 VAL B N 1
ATOM 1252 C CA . VAL B 1 67 ? -4.395 6.523 -2.717 1 98.56 67 VAL B CA 1
ATOM 1253 C C . VAL B 1 67 ? -3.547 7.691 -2.215 1 98.56 67 VAL B C 1
ATOM 1255 O O . VAL B 1 67 ? -3.859 8.852 -2.486 1 98.56 67 VAL B O 1
ATOM 1258 N N . GLY B 1 68 ? -2.508 7.379 -1.444 1 97.88 68 GLY B N 1
ATOM 1259 C CA . GLY B 1 68 ? -1.553 8.352 -0.933 1 97.88 68 GLY B CA 1
ATOM 1260 C C . GLY B 1 68 ? -0.293 7.715 -0.377 1 97.88 68 GLY B C 1
ATOM 1261 O O . GLY B 1 68 ? -0.089 6.508 -0.514 1 97.88 68 GLY B O 1
ATOM 1262 N N . VAL B 1 69 ? 0.525 8.578 0.197 1 96.31 69 VAL B N 1
ATOM 1263 C CA . VAL B 1 69 ? 1.767 8.086 0.783 1 96.31 69 VAL B CA 1
ATOM 1264 C C . VAL B 1 69 ? 2.197 9 1.929 1 96.31 69 VAL B C 1
ATOM 1266 O O . VAL B 1 69 ? 2.006 10.219 1.867 1 96.31 69 VAL B O 1
ATOM 1269 N N . LEU B 1 70 ? 2.654 8.398 2.957 1 94.94 70 LEU B N 1
ATOM 1270 C CA . LEU B 1 70 ? 3.209 9.102 4.109 1 94.94 70 LEU B CA 1
ATOM 1271 C C . LEU B 1 70 ? 4.684 8.758 4.297 1 94.94 70 LEU B C 1
ATOM 1273 O O . LEU B 1 70 ? 5.043 7.582 4.395 1 94.94 70 LEU B O 1
ATOM 1277 N N . PHE B 1 71 ? 5.504 9.758 4.434 1 91 71 PHE B N 1
ATOM 1278 C CA . PHE B 1 71 ? 6.93 9.609 4.707 1 91 71 PHE B CA 1
ATOM 1279 C C . PHE B 1 71 ? 7.246 10 6.148 1 91 71 PHE B C 1
ATOM 1281 O O . PHE B 1 71 ? 6.879 11.086 6.594 1 91 71 PHE B O 1
ATOM 1288 N N . ASN B 1 72 ? 7.746 9.109 6.918 1 82.62 72 ASN B N 1
ATOM 1289 C CA . ASN B 1 72 ? 8.039 9.414 8.312 1 82.62 72 ASN B CA 1
ATOM 1290 C C . ASN B 1 72 ? 9.43 10.023 8.469 1 82.62 72 ASN B C 1
ATOM 1292 O O . ASN B 1 72 ? 9.648 10.859 9.352 1 82.62 72 ASN B O 1
ATOM 1296 N N . ARG B 1 73 ? 10.539 9.344 8.055 1 67.38 73 ARG B N 1
ATOM 1297 C CA . ARG B 1 73 ? 11.891 9.836 8.289 1 67.38 73 ARG B CA 1
ATOM 1298 C C . ARG B 1 73 ? 12.453 10.523 7.051 1 67.38 73 ARG B C 1
ATOM 1300 O O . ARG B 1 73 ? 11.945 10.336 5.945 1 67.38 73 ARG B O 1
ATOM 1307 N N . ASN B 1 74 ? 13.477 11.445 7.355 1 58.66 74 ASN B N 1
ATOM 1308 C CA . ASN B 1 74 ? 14.117 12.273 6.34 1 58.66 74 ASN B CA 1
ATOM 1309 C C . ASN B 1 74 ? 14.477 11.469 5.098 1 58.66 74 ASN B C 1
ATOM 1311 O O . ASN B 1 74 ? 15.633 11.477 4.664 1 58.66 74 ASN B O 1
ATOM 1315 N N . LEU B 1 75 ? 13.656 10.602 4.922 1 56.88 75 LEU B N 1
ATOM 1316 C CA . LEU B 1 75 ? 13.938 9.898 3.67 1 56.88 75 LEU B CA 1
ATOM 1317 C C . LEU B 1 75 ? 13.57 10.766 2.469 1 56.88 75 LEU B C 1
ATOM 1319 O O . LEU B 1 75 ? 13.766 10.359 1.322 1 56.88 75 LEU B O 1
ATOM 1323 N N . ALA B 1 76 ? 13.039 11.906 2.834 1 54.41 76 ALA B N 1
ATOM 1324 C CA . ALA B 1 76 ? 12.664 12.844 1.772 1 54.41 76 ALA B CA 1
ATOM 1325 C C . ALA B 1 76 ? 13.773 12.961 0.735 1 54.41 76 ALA B C 1
ATOM 1327 O O . ALA B 1 76 ? 13.508 13.086 -0.462 1 54.41 76 ALA B O 1
ATOM 1328 N N . MET B 1 77 ? 14.906 12.664 1.27 1 54.62 77 MET B N 1
ATOM 1329 C CA . MET B 1 77 ? 15.977 12.867 0.292 1 54.62 77 MET B CA 1
ATOM 1330 C C . MET B 1 77 ? 16.031 11.719 -0.704 1 54.62 77 MET B C 1
ATOM 1332 O O . MET B 1 77 ? 16.594 11.852 -1.787 1 54.62 77 MET B O 1
ATOM 1336 N N . ASN B 1 78 ? 15.195 10.773 -0.377 1 62.06 78 ASN B N 1
ATOM 1337 C CA . ASN B 1 78 ? 15.305 9.625 -1.275 1 62.06 78 ASN B CA 1
ATOM 1338 C C . ASN B 1 78 ? 14.023 9.43 -2.082 1 62.06 78 ASN B C 1
ATOM 1340 O O . ASN B 1 78 ? 13.961 8.547 -2.945 1 62.06 78 ASN B O 1
ATOM 1344 N N . VAL B 1 79 ? 12.969 10.273 -1.686 1 63.34 79 VAL B N 1
ATOM 1345 C CA . VAL B 1 79 ? 11.766 10.141 -2.5 1 63.34 79 VAL B CA 1
ATOM 1346 C C . VAL B 1 79 ? 11.859 11.07 -3.711 1 63.34 79 VAL B C 1
ATOM 1348 O O . VAL B 1 79 ? 11.969 12.289 -3.562 1 63.34 79 VAL B O 1
ATOM 1351 N N . ASP B 1 80 ? 11.75 10.438 -4.848 1 74.62 80 ASP B N 1
ATOM 1352 C CA . ASP B 1 80 ? 11.82 11.227 -6.074 1 74.62 80 ASP B CA 1
ATOM 1353 C C . ASP B 1 80 ? 10.438 11.766 -6.453 1 74.62 80 ASP B C 1
ATOM 1355 O O . ASP B 1 80 ? 10.281 12.969 -6.695 1 74.62 80 ASP B O 1
ATOM 1359 N N . SER B 1 81 ? 9.453 10.836 -6.469 1 87.5 81 SER B N 1
ATOM 1360 C CA . SER B 1 81 ? 8.125 11.297 -6.867 1 87.5 81 SER B CA 1
ATOM 1361 C C . SER B 1 81 ? 7.047 10.305 -6.445 1 87.5 81 SER B C 1
ATOM 1363 O O . SER B 1 81 ? 7.328 9.117 -6.258 1 87.5 81 SER B O 1
ATOM 1365 N N . PHE B 1 82 ? 5.832 10.938 -6.141 1 92.38 82 PHE B N 1
ATOM 1366 C CA . PHE B 1 82 ? 4.621 10.141 -5.961 1 92.38 82 PHE B CA 1
ATOM 1367 C C . PHE B 1 82 ? 3.549 10.562 -6.957 1 92.38 82 PHE B C 1
ATOM 1369 O O . PHE B 1 82 ? 3.346 11.758 -7.195 1 92.38 82 PHE B O 1
ATOM 1376 N N . GLU B 1 83 ? 2.869 9.609 -7.562 1 96.12 83 GLU B N 1
ATOM 1377 C CA . GLU B 1 83 ? 1.766 9.906 -8.469 1 96.12 83 GLU B CA 1
ATOM 1378 C C . GLU B 1 83 ? 0.617 8.914 -8.289 1 96.12 83 GLU B C 1
ATOM 1380 O O . GLU B 1 83 ? 0.846 7.73 -8.039 1 96.12 83 GLU B O 1
ATOM 1385 N N . GLN B 1 84 ? -0.588 9.508 -8.383 1 97.88 84 GLN B N 1
ATOM 1386 C CA . GLN B 1 84 ? -1.767 8.648 -8.469 1 97.88 84 GLN B CA 1
ATOM 1387 C C . GLN B 1 84 ? -2.055 8.25 -9.914 1 97.88 84 GLN B C 1
ATOM 1389 O O . GLN B 1 84 ? -2.406 9.102 -10.734 1 97.88 84 GLN B O 1
ATOM 1394 N N . LEU B 1 85 ? -1.948 7.023 -10.219 1 97.44 85 LEU B N 1
ATOM 1395 C CA . LEU B 1 85 ? -2.227 6.555 -11.57 1 97.44 85 LEU B CA 1
ATOM 1396 C C . LEU B 1 85 ? -3.727 6.395 -11.797 1 97.44 85 LEU B C 1
ATOM 1398 O O . LEU B 1 85 ? -4.242 6.766 -12.852 1 97.44 85 LEU B O 1
ATOM 1402 N N . THR B 1 86 ? -4.488 5.793 -10.914 1 97 86 THR B N 1
ATOM 1403 C CA . THR B 1 86 ? -5.941 5.715 -10.805 1 97 86 THR B CA 1
ATOM 1404 C C . THR B 1 86 ? -6.383 5.926 -9.359 1 97 86 THR B C 1
ATOM 1406 O O . THR B 1 86 ? -5.551 6.113 -8.469 1 97 86 THR B O 1
ATOM 1409 N N . ALA B 1 87 ? -7.605 5.887 -9.18 1 97.62 87 ALA B N 1
ATOM 1410 C CA . ALA B 1 87 ? -8.086 6.023 -7.809 1 97.62 87 ALA B CA 1
ATOM 1411 C C . ALA B 1 87 ? -7.629 4.852 -6.945 1 97.62 87 ALA B C 1
ATOM 1413 O O . ALA B 1 87 ? -7.652 4.93 -5.715 1 97.62 87 ALA B O 1
ATOM 1414 N N . ARG B 1 88 ? -7.191 3.768 -7.609 1 97.38 88 ARG B N 1
ATOM 1415 C CA . ARG B 1 88 ? -6.852 2.559 -6.863 1 97.38 88 ARG B CA 1
ATOM 1416 C C . ARG B 1 88 ? -5.348 2.316 -6.867 1 97.38 88 ARG B C 1
ATOM 1418 O O . ARG B 1 88 ? -4.852 1.433 -6.164 1 97.38 88 ARG B O 1
ATOM 1425 N N . ILE B 1 89 ? -4.543 3.059 -7.613 1 98 89 ILE B N 1
ATOM 1426 C CA . ILE B 1 89 ? -3.127 2.758 -7.797 1 98 89 ILE B CA 1
ATOM 1427 C C . ILE B 1 89 ? -2.297 4.016 -7.543 1 98 89 ILE B C 1
ATOM 1429 O O . ILE B 1 89 ? -2.475 5.031 -8.219 1 98 89 ILE B O 1
ATOM 1433 N N . GLY B 1 90 ? -1.422 3.908 -6.547 1 97.56 90 GLY B N 1
ATOM 1434 C CA . GLY B 1 90 ? -0.382 4.902 -6.336 1 97.56 90 GLY B CA 1
ATOM 1435 C C . GLY B 1 90 ? 1.004 4.406 -6.703 1 97.56 90 GLY B C 1
ATOM 1436 O O . GLY B 1 90 ? 1.33 3.238 -6.477 1 97.56 90 GLY B O 1
ATOM 1437 N N . ARG B 1 91 ? 1.851 5.324 -7.199 1 96.06 91 ARG B N 1
ATOM 1438 C CA . ARG B 1 91 ? 3.211 4.973 -7.59 1 96.06 91 ARG B CA 1
ATOM 1439 C C . ARG B 1 91 ? 4.23 5.891 -6.918 1 96.06 91 ARG B C 1
ATOM 1441 O O . ARG B 1 91 ? 4.078 7.113 -6.938 1 96.06 91 ARG B O 1
ATOM 1448 N N . LEU B 1 92 ? 5.215 5.227 -6.387 1 92.19 92 LEU B N 1
ATOM 1449 C CA . LEU B 1 92 ? 6.305 5.918 -5.707 1 92.19 92 LEU B CA 1
ATOM 1450 C C . LEU B 1 92 ? 7.648 5.57 -6.34 1 92.19 92 LEU B C 1
ATOM 1452 O O . LEU B 1 92 ? 7.957 4.395 -6.539 1 92.19 92 LEU B O 1
ATOM 1456 N N . GLN B 1 93 ? 8.375 6.609 -6.641 1 89.5 93 GLN B N 1
ATOM 1457 C CA . GLN B 1 93 ? 9.75 6.426 -7.098 1 89.5 93 GLN B CA 1
ATOM 1458 C C . GLN B 1 93 ? 10.742 6.699 -5.973 1 89.5 93 GLN B C 1
ATOM 1460 O O . GLN B 1 93 ? 10.781 7.801 -5.422 1 89.5 93 GLN B O 1
ATOM 1465 N N . LEU B 1 94 ? 11.508 5.645 -5.684 1 82.69 94 LEU B N 1
ATOM 1466 C CA . LEU B 1 94 ? 12.5 5.766 -4.621 1 82.69 94 LEU B CA 1
ATOM 1467 C C . LEU B 1 94 ? 13.914 5.746 -5.195 1 82.69 94 LEU B C 1
ATOM 1469 O O . LEU B 1 94 ? 14.211 4.957 -6.094 1 82.69 94 LEU B O 1
ATOM 1473 N N . ARG B 1 95 ? 14.672 6.652 -4.746 1 76.81 95 ARG B N 1
ATOM 1474 C CA . ARG B 1 95 ? 16.094 6.598 -5.074 1 76.81 95 ARG B CA 1
ATOM 1475 C C . ARG B 1 95 ? 16.828 5.613 -4.168 1 76.81 95 ARG B C 1
ATOM 1477 O O . ARG B 1 95 ? 16.75 5.719 -2.941 1 76.81 95 ARG B O 1
ATOM 1484 N N . THR B 1 96 ? 17.031 4.469 -4.734 1 65.19 96 THR B N 1
ATOM 1485 C CA . THR B 1 96 ? 17.797 3.508 -3.943 1 65.19 96 THR B CA 1
ATOM 1486 C C . THR B 1 96 ? 19.297 3.682 -4.172 1 65.19 96 THR B C 1
ATOM 1488 O O . THR B 1 96 ? 19.703 4.332 -5.137 1 65.19 96 THR B O 1
ATOM 1491 N N . CYS B 1 97 ? 20.219 3.422 -3.314 1 55.12 97 CYS B N 1
ATOM 1492 C CA . CYS B 1 97 ? 21.656 3.631 -3.375 1 55.12 97 CYS B CA 1
ATOM 1493 C C . CYS B 1 97 ? 22.25 3.041 -4.652 1 55.12 97 CYS B C 1
ATOM 1495 O O . CYS B 1 97 ? 21.922 1.916 -5.031 1 55.12 97 CYS B O 1
ATOM 1497 N N . GLY B 1 98 ? 22.281 3.875 -5.871 1 45.19 98 GLY B N 1
ATOM 1498 C CA . GLY B 1 98 ? 23.281 3.576 -6.883 1 45.19 98 GLY B CA 1
ATOM 1499 C C . GLY B 1 98 ? 24.672 3.336 -6.305 1 45.19 98 GLY B C 1
ATOM 1500 O O . GLY B 1 98 ? 24.969 3.781 -5.195 1 45.19 98 GLY B O 1
#

Sequence (196 aa):
MMTICTFNALTLVSEASIEDLMVQARKISCDVIGLTETRRHRPLNATFDTGEELFLGTCDSRGADGVGVLFNRNLAMNVDSFEQLTARIGRLQLRTCGMMTICTFNALTLVSEASIEDLMVQARKISCDVIGLTETRRHRPLNATFDTGEELFLGTCDSRGADGVGVLFNRNLAMNVDSFEQLTARIGRLQLRTCG